Protein AF-A0A5C9CI98-F1 (afdb_monomer)

pLDDT: mean 86.07, std 14.69, range [34.34, 98.44]

Solvent-accessible surface area (backbone atoms only — not comparable to full-atom values): 12272 Å² total; per-residue (Å²): 134,94,69,55,81,60,42,58,55,76,85,78,44,43,16,61,49,63,93,57,35,59,89,88,50,91,40,83,50,66,74,38,56,48,32,47,58,28,35,19,23,13,22,23,39,72,41,36,76,42,40,38,95,93,55,60,46,73,47,11,95,41,74,57,48,32,83,90,39,68,26,33,17,62,43,31,46,69,53,93,79,56,78,80,69,26,69,48,35,44,82,52,21,33,29,32,31,28,26,33,43,39,30,44,35,33,33,73,82,35,72,41,92,67,24,92,39,62,78,57,20,20,28,48,35,16,25,68,88,45,88,16,32,38,28,45,44,41,44,11,17,80,76,24,82,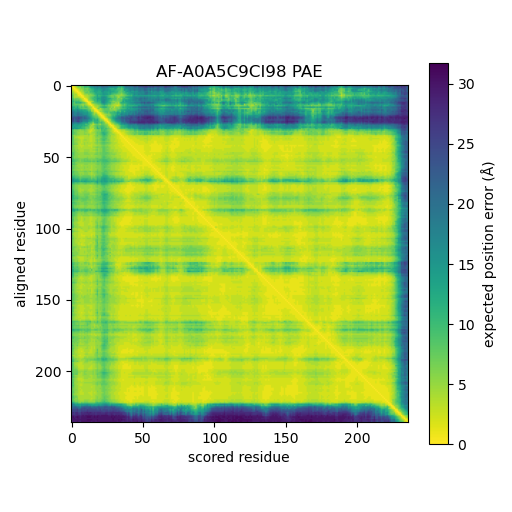36,78,34,30,96,38,47,93,48,20,22,43,50,16,21,29,36,49,70,44,39,92,60,66,46,49,101,68,27,35,66,84,74,38,26,65,42,25,35,30,27,54,13,38,56,52,85,69,27,28,52,32,32,27,59,70,71,52,74,44,75,44,50,30,83,49,56,41,48,61,57,35,50,30,25,19,20,61,38,53,79,73,58,81,77,71,75,86,74,87,128

Secondary structure (DSSP, 8-state):
----TTS--TTS-EE--GGG--TTS------EEB-SEEEEEEE-HHHHTT-BTTB-----S-S--BTTB--SSSS-TT----GGG-TT-TTTSEEEEEB-STTS-EETTEEPTTTTSTTTS--S--BTT-TT-SEEE--B-TTS-SSS-SSGGG-BSSSBSB---TT---BTTBBTTTTBTS--B--B-SSTTEEEEEETTS-EEEEETTS-HHHHHHHH-TTHHHHS--------

Mean predicted aligned error: 6.56 Å

Foldseek 3Di:
DDDDLWFDALPQDADFDQVQFDDLDDRPDRDFHFDQKAFQQAAAVVLQVQADPVQHFDWAPAPAAAPVGGTQFPDHPHDDDDQVLLLVHLVQAFTMFGQHHFQFKDFPLHGPVVSSDVLQWGWQAGGPPFAAPHAHAQAPAQRRAGRAYPHQQRGWAARMQFHTCNPWGQDPQGTDPPARSHTGTGRHISDPQFIWTAGSVGDIDGDGRNPRVSSVNCNGGSCNNVVDDPPDDDDD

Nearest PDB structures (foldseek):
  2d9v-assembly1_A  TM=3.407E-01  e=3.861E+00  Mus musculus

Structure (mmCIF, N/CA/C/O backbone):
data_AF-A0A5C9CI98-F1
#
_entry.id   AF-A0A5C9CI98-F1
#
loop_
_atom_site.group_PDB
_atom_site.id
_atom_site.type_symbol
_atom_site.label_atom_id
_atom_site.label_alt_id
_atom_site.label_comp_id
_atom_site.label_asym_id
_atom_site.label_entity_id
_atom_site.label_seq_id
_atom_site.pdbx_PDB_ins_code
_atom_site.Cartn_x
_atom_site.Cartn_y
_atom_site.Cartn_z
_atom_site.occupancy
_atom_site.B_iso_or_equiv
_atom_site.auth_seq_id
_atom_site.auth_comp_id
_atom_site.auth_asym_id
_atom_site.auth_atom_id
_atom_site.pdbx_PDB_model_num
ATOM 1 N N . THR A 1 1 ? 10.321 -21.766 -17.687 1.00 55.72 1 THR A N 1
ATOM 2 C CA . THR A 1 1 ? 10.218 -21.824 -16.216 1.00 55.72 1 THR A CA 1
ATOM 3 C C . THR A 1 1 ? 8.791 -21.512 -15.826 1.00 55.72 1 THR A C 1
ATOM 5 O O . THR A 1 1 ? 8.182 -20.706 -16.515 1.00 55.72 1 THR A O 1
ATOM 8 N N . TYR A 1 2 ? 8.222 -22.188 -14.826 1.00 52.78 2 TYR A N 1
ATOM 9 C CA . TYR A 1 2 ? 6.858 -21.911 -14.364 1.00 52.78 2 TYR A CA 1
ATOM 10 C C . TYR A 1 2 ? 6.924 -20.800 -13.313 1.00 52.78 2 TYR A C 1
ATOM 12 O O . TYR A 1 2 ? 7.411 -21.033 -12.208 1.00 52.78 2 TYR A O 1
ATOM 20 N N . GLU A 1 3 ? 6.513 -19.591 -13.681 1.00 62.62 3 GLU A N 1
ATOM 21 C CA . GLU A 1 3 ? 6.370 -18.474 -12.745 1.00 62.62 3 GLU A CA 1
ATOM 22 C C . GLU A 1 3 ? 4.917 -18.360 -12.300 1.00 62.62 3 GLU A C 1
ATOM 24 O O . GLU A 1 3 ? 3.998 -18.633 -13.074 1.00 62.62 3 GLU A O 1
ATOM 29 N N . CYS A 1 4 ? 4.706 -17.982 -11.039 1.00 60.34 4 CYS A N 1
ATOM 30 C CA . CYS A 1 4 ? 3.361 -17.806 -10.518 1.00 60.34 4 CYS A CA 1
ATOM 31 C C . CYS A 1 4 ? 2.691 -16.620 -11.232 1.00 60.34 4 CYS A C 1
ATOM 33 O O . CYS A 1 4 ? 3.193 -15.500 -11.120 1.00 60.34 4 CYS A O 1
ATOM 35 N N . PRO A 1 5 ? 1.541 -16.806 -11.908 1.00 65.69 5 PRO A N 1
ATOM 36 C CA . PRO A 1 5 ? 0.857 -15.709 -12.596 1.00 65.69 5 PRO A CA 1
ATOM 37 C C . PRO A 1 5 ? 0.413 -14.585 -11.652 1.00 65.69 5 PRO A C 1
ATOM 39 O O . PRO A 1 5 ? 0.177 -13.467 -12.097 1.00 65.69 5 PRO A O 1
ATOM 42 N N . SER A 1 6 ? 0.282 -14.883 -10.354 1.00 67.88 6 SER A N 1
ATOM 43 C CA . SER A 1 6 ? -0.135 -13.916 -9.337 1.00 67.88 6 SER A CA 1
ATOM 44 C C . SER A 1 6 ? 0.981 -12.972 -8.881 1.00 67.88 6 SER A C 1
ATOM 46 O O . SER A 1 6 ? 0.689 -12.023 -8.165 1.00 67.88 6 SER A O 1
ATOM 48 N N . ALA A 1 7 ? 2.235 -13.225 -9.267 1.00 70.88 7 ALA A N 1
ATOM 49 C CA . ALA A 1 7 ? 3.379 -12.358 -8.994 1.00 70.88 7 ALA A CA 1
ATOM 50 C C . ALA A 1 7 ? 4.490 -12.631 -10.028 1.00 70.88 7 ALA A C 1
ATOM 52 O O . ALA A 1 7 ? 5.443 -13.358 -9.728 1.00 70.88 7 ALA A O 1
ATOM 53 N N . PRO A 1 8 ? 4.364 -12.104 -11.264 1.00 75.62 8 PRO A N 1
ATOM 54 C CA . PRO A 1 8 ? 5.381 -12.255 -12.299 1.00 75.62 8 PRO A CA 1
ATOM 55 C C . PRO A 1 8 ? 6.743 -11.784 -11.783 1.00 75.62 8 PRO A C 1
ATOM 57 O O . PRO A 1 8 ? 6.876 -10.642 -11.320 1.00 75.62 8 PRO A O 1
ATOM 60 N N . LYS A 1 9 ? 7.756 -12.652 -11.860 1.00 72.25 9 LYS A N 1
ATOM 61 C CA . LYS A 1 9 ? 9.108 -12.360 -11.377 1.00 72.25 9 LYS A CA 1
ATOM 62 C C . LYS A 1 9 ? 10.004 -12.112 -12.576 1.00 72.25 9 LYS A C 1
ATOM 64 O O . LYS A 1 9 ? 10.685 -13.014 -13.044 1.00 72.25 9 LYS A O 1
ATOM 69 N N . HIS A 1 10 ? 10.033 -10.869 -13.055 1.00 69.44 10 HIS A N 1
ATOM 70 C CA . HIS A 1 10 ? 10.909 -10.491 -14.165 1.00 69.44 10 HIS A CA 1
ATOM 71 C C . HIS A 1 10 ? 12.368 -10.876 -13.853 1.00 69.44 10 HIS A C 1
ATOM 73 O O . HIS A 1 10 ? 13.001 -10.302 -12.964 1.00 69.44 10 HIS A O 1
ATOM 79 N N . ASN A 1 11 ? 12.878 -11.871 -14.589 1.00 67.50 11 ASN A N 1
ATOM 80 C CA . ASN A 1 11 ? 14.256 -12.368 -14.556 1.00 67.50 11 ASN A CA 1
ATOM 81 C C . ASN A 1 11 ? 14.753 -12.886 -13.187 1.00 67.50 11 ASN A C 1
ATOM 83 O O . ASN A 1 11 ? 15.855 -12.538 -12.772 1.00 67.50 11 ASN A O 1
ATOM 87 N N . TYR A 1 12 ? 13.986 -13.745 -12.497 1.00 65.19 12 TYR A N 1
ATOM 88 C CA . TYR A 1 12 ? 14.381 -14.333 -11.195 1.00 65.19 12 TYR A CA 1
ATOM 89 C C . TYR A 1 12 ? 14.719 -13.268 -10.138 1.00 65.19 12 TYR A C 1
ATOM 91 O O . TYR A 1 12 ? 15.773 -13.289 -9.502 1.00 65.19 12 TYR A O 1
ATOM 99 N N . THR A 1 13 ? 13.800 -12.315 -9.985 1.00 68.12 13 THR A N 1
ATOM 100 C CA . THR A 1 13 ? 14.021 -11.022 -9.337 1.00 68.12 13 THR A CA 1
ATOM 101 C C . THR A 1 13 ? 14.622 -11.112 -7.936 1.00 68.12 13 THR A C 1
ATOM 103 O O . THR A 1 13 ? 14.056 -11.711 -7.015 1.00 68.12 13 THR A O 1
ATOM 106 N N . GLN A 1 14 ? 15.731 -10.403 -7.773 1.00 68.75 14 GLN A N 1
ATOM 107 C CA . GLN A 1 14 ? 16.330 -10.048 -6.498 1.00 68.75 14 GLN A CA 1
ATOM 108 C C . GLN A 1 14 ? 16.172 -8.539 -6.286 1.00 68.75 14 GLN A C 1
ATOM 110 O O . GLN A 1 14 ? 16.228 -7.768 -7.242 1.00 68.75 14 GLN A O 1
ATOM 115 N N . ASP A 1 15 ? 15.959 -8.130 -5.041 1.00 72.94 15 ASP A N 1
ATOM 116 C CA . ASP A 1 15 ? 15.925 -6.722 -4.659 1.00 72.94 15 ASP A CA 1
ATOM 117 C C . ASP A 1 15 ? 17.351 -6.164 -4.517 1.00 72.94 15 ASP A C 1
ATOM 119 O O . ASP A 1 15 ? 18.322 -6.897 -4.280 1.00 72.94 15 ASP A O 1
ATOM 123 N N . HIS A 1 16 ? 17.458 -4.855 -4.686 1.00 71.56 16 HIS A N 1
ATOM 124 C CA . HIS A 1 16 ? 18.681 -4.088 -4.876 1.00 71.56 16 HIS A CA 1
ATOM 125 C C . HIS A 1 16 ? 19.220 -3.473 -3.580 1.00 71.56 16 HIS A C 1
ATOM 127 O O . HIS A 1 16 ? 18.547 -3.457 -2.551 1.00 71.56 16 HIS A O 1
ATOM 133 N N . ASN A 1 17 ? 20.456 -2.958 -3.631 1.00 68.69 17 ASN A N 1
ATOM 134 C CA . ASN A 1 17 ? 21.043 -2.084 -2.624 1.00 68.69 17 ASN A CA 1
ATOM 135 C C . ASN A 1 17 ? 20.860 -0.576 -2.938 1.00 68.69 17 ASN A C 1
ATOM 137 O O . ASN A 1 17 ? 21.777 0.018 -3.505 1.00 68.69 17 ASN A O 1
ATOM 141 N N . PRO A 1 18 ? 19.752 0.082 -2.542 1.00 62.31 18 PRO A N 1
ATOM 142 C CA . PRO A 1 18 ? 19.528 1.519 -2.746 1.00 62.31 18 PRO A CA 1
ATOM 143 C C . PRO A 1 18 ? 20.709 2.421 -2.348 1.00 62.31 18 PRO A C 1
ATOM 145 O O . PRO A 1 18 ? 20.981 3.387 -3.053 1.00 62.31 18 PRO A O 1
ATOM 148 N N . ASP A 1 19 ? 21.476 2.069 -1.310 1.00 57.03 19 ASP A N 1
ATOM 149 C CA . ASP A 1 19 ? 22.629 2.856 -0.839 1.00 57.03 19 ASP A CA 1
ATOM 150 C C . ASP A 1 19 ? 23.805 2.899 -1.842 1.00 57.03 19 ASP A C 1
ATOM 152 O O . ASP A 1 19 ? 24.684 3.754 -1.736 1.00 57.03 19 ASP A O 1
ATOM 156 N N . ALA A 1 20 ? 23.847 1.979 -2.814 1.00 56.31 20 ALA A N 1
ATOM 157 C CA . ALA A 1 20 ? 24.850 1.960 -3.881 1.00 56.31 20 ALA A CA 1
ATOM 158 C C . ALA A 1 20 ? 24.434 2.784 -5.116 1.00 56.31 20 ALA A C 1
ATOM 160 O O . ALA A 1 20 ? 25.236 2.947 -6.038 1.00 56.31 20 ALA A O 1
ATOM 161 N N . PHE A 1 21 ? 23.206 3.319 -5.151 1.00 61.22 21 PHE A N 1
ATOM 162 C CA . PHE A 1 21 ? 22.723 4.145 -6.254 1.00 61.22 21 PHE A CA 1
ATOM 163 C C . PHE A 1 21 ? 23.281 5.570 -6.153 1.00 61.22 21 PHE A C 1
ATOM 165 O O . PHE A 1 21 ? 22.667 6.462 -5.574 1.00 61.22 21 PHE A O 1
ATOM 172 N N . VAL A 1 22 ? 24.454 5.803 -6.749 1.00 55.41 22 VAL A N 1
ATOM 173 C CA . VAL A 1 22 ? 25.022 7.148 -6.920 1.00 55.41 22 VAL A CA 1
ATOM 174 C C . VAL A 1 22 ? 25.029 7.508 -8.407 1.00 55.41 22 VAL A C 1
ATOM 176 O O . VAL A 1 22 ? 25.793 6.950 -9.196 1.00 55.41 22 VAL A O 1
ATOM 179 N N . GLY A 1 23 ? 24.172 8.457 -8.793 1.00 52.38 23 GLY A N 1
ATOM 180 C CA . GLY A 1 23 ? 24.268 9.178 -10.069 1.00 52.38 23 GLY A CA 1
ATOM 181 C C . GLY A 1 23 ? 24.271 8.319 -11.340 1.00 52.38 23 GLY A C 1
ATOM 182 O O . GLY A 1 23 ? 25.113 8.533 -12.207 1.00 52.38 23 GLY A O 1
ATOM 183 N N . GLY A 1 24 ? 23.353 7.355 -11.472 1.00 50.94 24 GLY A N 1
ATOM 184 C CA . GLY A 1 24 ? 23.121 6.650 -12.744 1.00 50.94 24 GLY A CA 1
ATOM 185 C C . GLY A 1 24 ? 24.184 5.622 -13.152 1.00 50.94 24 GLY A C 1
ATOM 186 O O . GLY A 1 24 ? 24.100 5.066 -14.246 1.00 50.94 24 GLY A O 1
ATOM 187 N N . THR A 1 25 ? 25.162 5.319 -12.292 1.00 51.59 25 THR A N 1
ATOM 188 C CA . THR A 1 25 ? 26.015 4.135 -12.475 1.00 51.59 25 THR A CA 1
ATOM 189 C C . THR A 1 25 ? 25.276 2.902 -11.952 1.00 51.59 25 THR A C 1
ATOM 191 O O . THR A 1 25 ? 24.696 2.927 -10.870 1.00 51.59 25 THR A O 1
ATOM 194 N N . THR A 1 26 ? 25.183 1.851 -12.773 1.00 55.12 26 THR A N 1
ATOM 195 C CA . THR A 1 26 ? 24.275 0.712 -12.555 1.00 55.12 26 THR A CA 1
ATOM 196 C C . THR A 1 26 ? 24.567 -0.021 -11.250 1.00 55.12 26 THR A C 1
ATOM 198 O O . THR A 1 26 ? 25.496 -0.826 -11.180 1.00 55.12 26 THR A O 1
ATOM 201 N N . ALA A 1 27 ? 23.731 0.234 -10.245 1.00 56.00 27 ALA A N 1
ATOM 202 C CA . ALA A 1 27 ? 23.833 -0.357 -8.919 1.00 56.00 27 ALA A CA 1
ATOM 203 C C . ALA A 1 27 ? 22.960 -1.611 -8.732 1.00 56.00 27 ALA A C 1
ATOM 205 O O . ALA A 1 27 ? 23.155 -2.306 -7.743 1.00 56.00 27 ALA A O 1
ATOM 206 N N . TRP A 1 28 ? 22.070 -1.944 -9.686 1.00 62.16 28 TRP A N 1
ATOM 207 C CA . TRP A 1 28 ? 21.100 -3.057 -9.653 1.00 62.16 28 TRP A CA 1
ATOM 208 C C . TRP A 1 28 ? 21.736 -4.462 -9.677 1.00 62.16 28 TRP A C 1
ATOM 210 O O . TRP A 1 28 ? 21.466 -5.276 -10.558 1.00 62.16 28 TRP A O 1
ATOM 220 N N . THR A 1 29 ? 22.594 -4.764 -8.703 1.00 64.19 29 THR A N 1
ATOM 221 C CA . THR A 1 29 ? 23.002 -6.122 -8.358 1.00 64.19 29 THR A CA 1
ATOM 222 C C . THR A 1 29 ? 21.961 -6.707 -7.416 1.00 64.19 29 THR A C 1
ATOM 224 O O . THR A 1 29 ? 21.593 -6.113 -6.402 1.00 64.19 29 THR A O 1
ATOM 227 N N . GLY A 1 30 ? 21.439 -7.871 -7.785 1.00 68.94 30 GLY A N 1
ATOM 228 C CA . GLY A 1 30 ? 20.513 -8.603 -6.945 1.00 68.94 30 GLY A CA 1
ATOM 229 C C . GLY A 1 30 ? 21.210 -9.069 -5.673 1.00 68.94 30 GLY A C 1
ATOM 230 O O . GLY A 1 30 ? 22.165 -9.842 -5.739 1.00 68.94 30 GLY A O 1
ATOM 231 N N . ILE A 1 31 ? 20.759 -8.586 -4.515 1.00 70.06 31 ILE A N 1
ATOM 232 C CA . ILE A 1 31 ? 21.399 -8.914 -3.233 1.00 70.06 31 ILE A CA 1
ATOM 233 C C . ILE A 1 31 ? 20.516 -9.751 -2.314 1.00 70.06 31 ILE A C 1
ATOM 235 O O . ILE A 1 31 ? 21.041 -10.505 -1.498 1.00 70.06 31 ILE A O 1
ATOM 239 N N . VAL A 1 32 ? 19.189 -9.665 -2.443 1.00 76.56 32 VAL A N 1
ATOM 240 C CA . VAL A 1 32 ? 18.248 -10.449 -1.626 1.00 76.56 32 VAL A CA 1
ATOM 241 C C . VAL A 1 32 ? 17.048 -10.913 -2.443 1.00 76.56 32 VAL A C 1
ATOM 243 O O . VAL A 1 32 ? 16.686 -10.293 -3.436 1.00 76.56 32 VAL A O 1
ATOM 246 N N . ALA A 1 33 ? 16.404 -12.003 -2.027 1.00 80.12 33 ALA A N 1
ATOM 247 C CA . ALA A 1 33 ? 15.160 -12.451 -2.650 1.00 80.12 33 ALA A CA 1
ATOM 248 C C . ALA A 1 33 ? 14.033 -11.426 -2.443 1.00 80.12 33 ALA A C 1
ATOM 250 O O . ALA A 1 33 ? 13.962 -10.773 -1.400 1.00 80.12 33 ALA A O 1
ATOM 251 N N . THR A 1 34 ? 13.136 -11.325 -3.422 1.00 82.69 34 THR A N 1
ATOM 252 C CA . THR A 1 34 ? 11.931 -10.493 -3.340 1.00 82.69 34 THR A CA 1
ATOM 253 C C . THR A 1 34 ? 10.787 -11.201 -2.609 1.00 82.69 34 THR A C 1
ATOM 255 O O . THR A 1 34 ? 10.623 -12.420 -2.723 1.00 82.69 34 THR A O 1
ATOM 258 N N . GLY A 1 35 ? 9.991 -10.433 -1.864 1.00 85.31 35 GLY A N 1
ATOM 259 C CA . GLY A 1 35 ? 8.788 -10.866 -1.165 1.00 85.31 35 GLY A CA 1
ATOM 260 C C . GLY A 1 35 ? 7.535 -10.162 -1.689 1.00 85.31 35 GLY A C 1
ATOM 261 O O . GLY A 1 35 ? 7.500 -8.940 -1.830 1.00 85.31 35 GLY A O 1
ATOM 262 N N . ASP A 1 36 ? 6.479 -10.941 -1.903 1.00 88.56 36 ASP A N 1
ATOM 263 C CA . ASP A 1 36 ? 5.190 -10.460 -2.422 1.00 88.56 36 ASP A CA 1
ATOM 264 C C . ASP A 1 36 ? 4.199 -10.078 -1.309 1.00 88.56 36 ASP A C 1
ATOM 266 O O . ASP A 1 36 ? 3.042 -9.768 -1.573 1.00 88.56 36 ASP A O 1
ATOM 270 N N . TYR A 1 37 ? 4.648 -10.104 -0.052 1.00 92.31 37 TYR A N 1
ATOM 271 C CA . TYR A 1 37 ? 3.860 -9.752 1.126 1.00 92.31 37 TYR A CA 1
ATOM 272 C C . TYR A 1 37 ? 4.680 -8.883 2.070 1.00 92.31 37 TYR A C 1
ATOM 274 O O . TYR A 1 37 ? 5.892 -9.072 2.206 1.00 92.31 37 TYR A O 1
ATOM 282 N N . ALA A 1 38 ? 4.024 -7.932 2.726 1.00 93.31 38 ALA A N 1
ATOM 283 C CA . ALA A 1 38 ? 4.685 -6.979 3.602 1.00 93.31 38 ALA A CA 1
ATOM 284 C C . ALA A 1 38 ? 3.786 -6.461 4.724 1.00 93.31 38 ALA A C 1
ATOM 286 O O . ALA A 1 38 ? 2.564 -6.391 4.589 1.00 93.31 38 ALA A O 1
ATOM 287 N N . GLY A 1 39 ? 4.412 -6.094 5.842 1.00 94.12 39 GLY A N 1
ATOM 288 C CA . GLY A 1 39 ? 3.709 -5.583 7.013 1.00 94.12 39 GLY A CA 1
ATOM 289 C C . GLY A 1 39 ? 2.964 -4.279 6.729 1.00 94.12 39 GLY A C 1
ATOM 290 O O . GLY A 1 39 ? 3.451 -3.408 6.007 1.00 94.12 39 GLY A O 1
ATOM 291 N N . SER A 1 40 ? 1.777 -4.161 7.318 1.00 95.88 40 SER A N 1
ATOM 292 C CA . SER A 1 40 ? 0.956 -2.954 7.302 1.00 95.88 40 SER A CA 1
ATOM 293 C C . SER A 1 40 ? 1.546 -1.912 8.255 1.00 95.88 40 SER A C 1
ATOM 295 O O . SER A 1 40 ? 1.401 -2.021 9.477 1.00 95.88 40 SER A O 1
ATOM 297 N N . LEU A 1 41 ? 2.225 -0.908 7.693 1.00 95.19 41 LEU A N 1
ATOM 298 C CA . LEU A 1 41 ? 2.841 0.181 8.450 1.00 95.19 41 LEU A CA 1
ATOM 299 C C . LEU A 1 41 ? 1.779 1.148 8.986 1.00 95.19 41 LEU A C 1
ATOM 301 O O . LEU A 1 41 ? 1.904 1.653 10.100 1.00 95.19 41 LEU A O 1
ATOM 305 N N . GLY A 1 42 ? 0.712 1.380 8.224 1.00 96.06 42 GLY A N 1
ATOM 306 C CA . GLY A 1 42 ? -0.396 2.251 8.607 1.00 96.06 42 GLY A CA 1
ATOM 307 C C . GLY A 1 42 ? -0.986 2.993 7.422 1.00 96.06 42 GLY A C 1
ATOM 308 O O . GLY A 1 42 ? -0.744 2.640 6.268 1.00 96.06 42 GLY A O 1
ATOM 309 N N . VAL A 1 43 ? -1.757 4.032 7.717 1.00 97.81 43 VAL A N 1
ATOM 310 C CA . VAL A 1 43 ? -2.356 4.918 6.716 1.00 97.81 43 VAL A CA 1
ATOM 311 C C . VAL A 1 43 ? -1.491 6.166 6.553 1.00 97.81 43 VAL A C 1
ATOM 313 O O . VAL A 1 43 ? -1.116 6.801 7.541 1.00 97.81 43 VAL A O 1
ATOM 316 N N . SER A 1 44 ? -1.176 6.518 5.308 1.00 97.25 44 SER A N 1
ATOM 317 C CA . SER A 1 44 ? -0.328 7.654 4.952 1.00 97.25 44 SER A CA 1
ATOM 318 C C . SER A 1 44 ? -0.956 8.995 5.349 1.00 97.25 44 SER A C 1
ATOM 320 O O . SER A 1 44 ? -2.134 9.215 5.045 1.00 97.25 44 SER A O 1
ATOM 322 N N . PRO A 1 45 ? -0.181 9.946 5.911 1.00 96.88 45 PRO A N 1
ATOM 323 C CA . PRO A 1 45 ? -0.658 11.311 6.138 1.00 96.88 45 PRO A CA 1
ATOM 324 C C . PRO A 1 45 ? -1.184 11.985 4.862 1.00 96.88 45 PRO A C 1
ATOM 326 O O . PRO A 1 45 ? -2.127 12.771 4.922 1.00 96.88 45 PRO A O 1
ATOM 329 N N . ALA A 1 46 ? -0.617 11.651 3.694 1.00 96.25 46 ALA A N 1
ATOM 330 C CA . ALA A 1 46 ? -1.032 12.215 2.409 1.00 96.25 46 ALA A CA 1
ATOM 331 C C . ALA A 1 46 ? -2.482 11.851 2.055 1.00 96.25 46 ALA A C 1
ATOM 333 O O . ALA A 1 46 ? -3.199 12.666 1.478 1.00 96.25 46 ALA A O 1
ATOM 334 N N . LEU A 1 47 ? -2.943 10.660 2.448 1.00 96.38 47 LEU A N 1
ATOM 335 C CA . LEU A 1 47 ? -4.335 10.258 2.255 1.00 96.38 47 LEU A CA 1
ATOM 336 C C . LEU A 1 47 ? -5.284 11.051 3.173 1.00 96.38 47 LEU A C 1
ATOM 338 O O . LEU A 1 47 ? -6.422 11.329 2.802 1.00 96.38 47 LEU A O 1
ATOM 342 N N . GLY A 1 48 ? -4.797 11.490 4.336 1.00 94.81 48 GLY A N 1
ATOM 343 C CA . GLY A 1 48 ? -5.544 12.309 5.293 1.00 94.81 48 GLY A CA 1
ATOM 344 C C . GLY A 1 48 ? -5.846 13.713 4.773 1.00 94.81 48 GLY A C 1
ATOM 345 O O . GLY A 1 48 ? -6.879 14.277 5.120 1.00 94.81 48 GLY A O 1
ATOM 346 N N . VAL A 1 49 ? -5.019 14.242 3.864 1.00 95.62 49 VAL A N 1
ATOM 347 C CA . VAL A 1 49 ? -5.288 15.509 3.153 1.00 95.62 49 VAL A CA 1
ATOM 348 C C . VAL A 1 49 ? -6.560 15.416 2.300 1.00 95.62 49 VAL A C 1
ATOM 350 O O . VAL A 1 49 ? -7.219 16.423 2.058 1.00 95.62 49 VAL A O 1
ATOM 353 N N . LEU A 1 50 ? -6.934 14.204 1.875 1.00 96.62 50 LEU A N 1
ATOM 354 C CA . LEU A 1 50 ? -8.144 13.937 1.095 1.00 96.62 50 LEU A CA 1
ATOM 355 C C . LEU A 1 50 ? -9.362 13.605 1.976 1.00 96.62 50 LEU A C 1
ATOM 357 O O . LEU A 1 50 ? -10.449 13.376 1.447 1.00 96.62 50 LEU A O 1
ATOM 361 N N . SER A 1 51 ? -9.191 13.534 3.299 1.00 95.50 51 SER A N 1
ATOM 362 C CA . SER A 1 51 ? -10.257 13.239 4.261 1.00 95.50 51 SER A CA 1
ATOM 363 C C . SER A 1 51 ? -11.367 14.292 4.197 1.00 95.50 51 SER A C 1
ATOM 365 O O . SER A 1 51 ? -11.107 15.483 4.022 1.00 95.50 51 SER A O 1
ATOM 367 N N . THR A 1 52 ? -12.621 13.870 4.362 1.00 93.31 52 THR A N 1
ATOM 368 C CA . THR A 1 52 ? -13.776 14.781 4.398 1.00 93.31 52 THR A CA 1
ATOM 369 C C . THR A 1 52 ? -14.610 14.531 5.652 1.00 93.31 52 THR A C 1
ATOM 371 O O . THR A 1 52 ? -14.609 13.408 6.153 1.00 93.31 52 THR A O 1
ATOM 374 N N . PRO A 1 53 ? -15.389 15.510 6.149 1.00 91.94 53 PRO A N 1
ATOM 375 C CA . PRO A 1 53 ? -16.259 15.282 7.306 1.00 91.94 53 PRO A CA 1
ATOM 376 C C . PRO A 1 53 ? -17.272 14.142 7.113 1.00 91.94 53 PRO A C 1
ATOM 378 O O . PRO A 1 53 ? -17.628 13.472 8.074 1.00 91.94 53 PRO A O 1
ATOM 381 N N . ALA A 1 54 ? -17.728 13.913 5.876 1.00 91.06 54 ALA A N 1
ATOM 382 C CA . ALA A 1 54 ? -18.681 12.851 5.548 1.00 91.06 54 ALA A CA 1
ATOM 383 C C . ALA A 1 54 ? -18.027 11.467 5.373 1.00 91.06 54 ALA A C 1
ATOM 385 O O . ALA A 1 54 ? -18.721 10.455 5.383 1.00 91.06 54 ALA A O 1
ATOM 386 N N . SER A 1 55 ? -16.710 11.423 5.178 1.00 92.94 55 SER A N 1
ATOM 387 C CA . SER A 1 55 ? -15.931 10.204 4.957 1.00 92.94 55 SER A CA 1
ATOM 388 C C . SER A 1 55 ? -14.529 10.420 5.540 1.00 92.94 55 SER A C 1
ATOM 390 O O . SER A 1 55 ? -13.583 10.734 4.800 1.00 92.94 55 SER A O 1
ATOM 392 N N . PRO A 1 56 ? -14.412 10.388 6.881 1.00 93.94 56 PRO A N 1
ATOM 393 C CA . PRO A 1 56 ? -13.165 10.677 7.569 1.00 93.94 56 PRO A CA 1
ATOM 394 C C . PRO A 1 56 ? -12.157 9.542 7.377 1.00 93.94 56 PRO A C 1
ATOM 396 O O . PRO A 1 56 ? -12.518 8.369 7.307 1.00 93.94 56 PRO A O 1
ATOM 399 N N . ILE A 1 57 ? -10.877 9.900 7.319 1.00 95.38 57 ILE A N 1
ATOM 400 C CA . ILE A 1 57 ? -9.756 8.962 7.270 1.00 95.38 57 ILE A CA 1
ATOM 401 C C . ILE A 1 57 ? -8.852 9.222 8.472 1.00 95.38 57 ILE A C 1
ATOM 403 O O . ILE A 1 57 ? -8.306 10.317 8.613 1.00 95.38 57 ILE A O 1
ATOM 407 N N . ASP A 1 58 ? -8.682 8.202 9.308 1.00 94.44 58 ASP A N 1
ATOM 408 C CA . ASP A 1 58 ? -7.731 8.210 10.418 1.00 94.44 58 ASP A CA 1
ATOM 409 C C . ASP A 1 58 ? -6.333 7.818 9.919 1.00 94.44 58 ASP A C 1
ATOM 411 O O . ASP A 1 58 ? -6.100 6.701 9.444 1.00 94.44 58 ASP A O 1
ATOM 415 N N . VAL A 1 59 ? -5.400 8.765 9.993 1.00 95.69 59 VAL A N 1
ATOM 416 C CA . VAL A 1 59 ? -4.064 8.648 9.403 1.00 95.69 59 VAL A CA 1
ATOM 417 C C . VAL A 1 59 ? -2.958 8.632 10.441 1.00 95.69 59 VAL A C 1
ATOM 419 O O . VAL A 1 59 ? -3.093 9.147 11.549 1.00 95.69 59 VAL A O 1
ATOM 422 N N . SER A 1 60 ? -1.812 8.075 10.053 1.00 95.44 60 SER A N 1
ATOM 423 C CA . SER A 1 60 ? -0.583 8.256 10.816 1.00 95.44 60 SER A CA 1
ATOM 424 C C . SER A 1 60 ? -0.230 9.742 10.886 1.00 95.44 60 SER A C 1
ATOM 426 O O . SER A 1 60 ? -0.435 10.491 9.93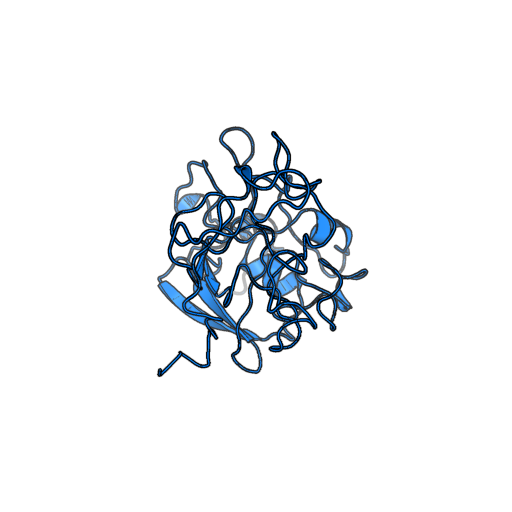4 1.00 95.44 60 SER A O 1
ATOM 428 N N . THR A 1 61 ? 0.372 10.167 11.993 1.00 92.69 61 THR A N 1
ATOM 429 C CA . THR A 1 61 ? 0.886 11.539 12.153 1.00 92.69 61 THR A CA 1
ATOM 430 C C . THR A 1 61 ? 2.180 11.787 11.371 1.00 92.69 61 THR A C 1
ATOM 432 O O . THR A 1 61 ? 2.625 12.924 11.247 1.00 92.69 61 THR A O 1
ATOM 435 N N . SER A 1 62 ? 2.790 10.723 10.845 1.00 91.62 62 SER A N 1
ATOM 436 C CA . SER A 1 62 ? 4.052 10.720 10.113 1.00 91.62 62 SER A CA 1
ATOM 437 C C . SER A 1 62 ? 4.022 9.657 9.019 1.00 91.62 62 SER A C 1
ATOM 439 O O . SER A 1 62 ? 3.330 8.649 9.154 1.00 91.62 62 SER A O 1
ATOM 441 N N . ALA A 1 63 ? 4.782 9.878 7.946 1.00 91.69 63 ALA A N 1
ATOM 442 C CA . ALA A 1 63 ? 4.992 8.885 6.893 1.00 91.69 63 ALA A CA 1
ATOM 443 C C . ALA A 1 63 ? 6.098 7.870 7.235 1.00 91.69 63 ALA A C 1
ATOM 445 O O . ALA A 1 63 ? 6.254 6.880 6.532 1.00 91.69 63 ALA A O 1
ATOM 446 N N . VAL A 1 64 ? 6.847 8.108 8.316 1.00 88.75 64 VAL A N 1
ATOM 447 C CA . VAL A 1 64 ? 7.938 7.243 8.780 1.00 88.75 64 VAL A CA 1
ATOM 448 C C . VAL A 1 64 ? 7.620 6.654 10.151 1.00 88.75 64 VAL A C 1
ATOM 450 O O . VAL A 1 64 ? 6.996 7.328 10.983 1.00 88.75 64 VAL A O 1
ATOM 453 N N . SER A 1 65 ? 8.091 5.429 10.403 1.00 87.00 65 SER A N 1
ATOM 454 C CA . SER A 1 65 ? 7.983 4.763 11.706 1.00 87.00 65 SER A CA 1
ATOM 455 C C . SER A 1 65 ? 9.358 4.431 12.281 1.00 87.00 65 SER A C 1
ATOM 457 O O . SER A 1 65 ? 10.227 3.863 11.616 1.00 87.00 65 SER A O 1
ATOM 459 N N . GLY A 1 66 ? 9.552 4.774 13.549 1.00 83.44 66 GLY A N 1
ATOM 460 C CA . GLY A 1 66 ? 10.794 4.599 14.286 1.00 83.44 66 GLY A CA 1
ATOM 461 C C . GLY A 1 66 ? 10.574 4.641 15.798 1.00 83.44 66 GLY A C 1
ATOM 462 O O . GLY A 1 66 ? 9.463 4.829 16.283 1.00 83.44 66 GLY A O 1
ATOM 463 N N . GLY A 1 67 ? 11.657 4.547 16.573 1.00 77.50 67 GLY A N 1
ATOM 464 C CA . GLY A 1 67 ? 11.561 4.504 18.040 1.00 77.50 67 GLY A CA 1
ATOM 465 C C . GLY A 1 67 ? 10.906 5.735 18.693 1.00 77.50 67 GLY A C 1
ATOM 466 O O . GLY A 1 67 ? 10.418 5.628 19.813 1.00 77.50 67 GLY A O 1
ATOM 467 N N . ALA A 1 68 ? 10.879 6.886 18.009 1.00 80.81 68 ALA A N 1
ATOM 468 C CA . ALA A 1 68 ? 10.266 8.126 18.500 1.00 80.81 68 ALA A CA 1
ATOM 469 C C . ALA A 1 68 ? 8.863 8.405 17.927 1.00 80.81 68 ALA A C 1
ATOM 471 O O . ALA A 1 68 ? 8.107 9.175 18.513 1.00 80.81 68 ALA A O 1
ATOM 472 N N . VAL A 1 69 ? 8.514 7.811 16.782 1.00 86.94 69 VAL A N 1
ATOM 473 C CA . VAL A 1 69 ? 7.261 8.078 16.063 1.00 86.94 69 VAL A CA 1
ATOM 474 C C . VAL A 1 69 ? 6.714 6.761 15.546 1.00 86.94 69 VAL A C 1
ATOM 476 O O . VAL A 1 69 ? 7.387 6.068 14.797 1.00 86.94 69 VAL A O 1
ATOM 479 N N . THR A 1 70 ? 5.494 6.416 15.942 1.00 91.38 70 THR A N 1
ATOM 480 C CA . THR A 1 70 ? 4.859 5.151 15.564 1.00 91.38 70 THR A CA 1
ATOM 481 C C . THR A 1 70 ? 3.676 5.443 14.650 1.00 91.38 70 THR A C 1
ATOM 483 O O . THR A 1 70 ? 2.732 6.118 15.060 1.00 91.38 70 THR A O 1
ATOM 486 N N . THR A 1 71 ? 3.714 4.928 13.422 1.00 94.31 71 THR A N 1
ATOM 487 C CA . THR A 1 71 ? 2.579 4.970 12.482 1.00 94.31 71 THR A CA 1
ATOM 488 C C . THR A 1 71 ? 1.389 4.187 13.032 1.00 94.31 71 THR A C 1
ATOM 490 O O . THR A 1 71 ? 1.542 3.421 13.981 1.00 94.31 71 THR A O 1
ATOM 493 N N . ASN A 1 72 ? 0.188 4.370 12.486 1.00 95.25 72 ASN A N 1
ATOM 494 C CA . ASN A 1 72 ? -1.054 3.820 13.043 1.00 95.25 72 ASN A CA 1
ATOM 495 C C . ASN A 1 72 ? -1.435 2.413 12.534 1.00 95.25 72 ASN A C 1
ATOM 497 O O . ASN A 1 72 ? -2.556 1.989 12.774 1.00 95.25 72 ASN A O 1
ATOM 501 N N . GLY A 1 73 ? -0.553 1.678 11.848 1.00 95.25 73 GLY A N 1
ATOM 502 C CA . GLY A 1 73 ? -0.847 0.325 11.347 1.00 95.25 73 GLY A CA 1
ATOM 503 C C . GLY A 1 73 ? -0.678 -0.793 12.375 1.00 95.25 73 GLY A C 1
ATOM 504 O O . GLY A 1 73 ? -0.366 -0.553 13.539 1.00 95.25 73 GLY A O 1
ATOM 505 N N . PHE A 1 74 ? -0.846 -2.039 11.940 1.00 95.62 74 PHE A N 1
ATOM 506 C CA . PHE A 1 74 ? -0.680 -3.216 12.802 1.00 95.62 74 PHE A CA 1
ATOM 507 C C . PHE A 1 74 ? 0.794 -3.529 13.103 1.00 95.62 74 PHE A C 1
ATOM 509 O O . PHE A 1 74 ? 1.131 -3.904 14.224 1.00 95.62 74 PHE A O 1
ATOM 516 N N . LEU A 1 75 ? 1.676 -3.379 12.106 1.00 93.56 75 LEU A N 1
ATOM 517 C CA . LEU A 1 75 ? 3.102 -3.721 12.183 1.00 93.56 75 LEU A CA 1
ATOM 518 C C . LEU A 1 75 ? 3.991 -2.490 11.913 1.00 93.56 75 LEU A C 1
ATOM 520 O O . LEU A 1 75 ? 4.760 -2.490 10.949 1.00 93.56 75 LEU A O 1
ATOM 524 N N . PRO A 1 76 ? 3.910 -1.422 12.731 1.00 91.69 76 PRO A N 1
ATOM 525 C CA . PRO A 1 76 ? 4.797 -0.276 12.594 1.00 91.69 76 PRO A CA 1
ATOM 526 C C . PRO A 1 76 ? 6.256 -0.657 12.867 1.00 91.69 76 PRO A C 1
ATOM 528 O O . PRO A 1 76 ? 6.579 -1.388 13.810 1.00 91.69 76 PRO A O 1
ATOM 531 N N . LYS A 1 77 ? 7.161 -0.122 12.049 1.00 87.75 77 LYS A N 1
ATOM 532 C CA . LYS A 1 77 ? 8.599 -0.372 12.151 1.00 87.75 77 LYS A CA 1
ATOM 533 C C . LYS A 1 77 ? 9.179 0.212 13.441 1.00 87.75 77 LYS A C 1
ATOM 535 O O . LYS A 1 77 ? 8.921 1.368 13.772 1.00 87.75 77 LYS A O 1
ATOM 540 N N . ASN A 1 78 ? 10.031 -0.569 14.112 1.00 87.94 78 ASN A N 1
ATOM 541 C CA . ASN A 1 78 ? 10.789 -0.180 15.312 1.00 87.94 78 ASN A CA 1
ATOM 542 C C . ASN A 1 78 ? 9.932 0.341 16.483 1.00 87.94 78 ASN A C 1
ATOM 544 O O . ASN A 1 78 ? 10.409 1.129 17.302 1.00 87.94 78 ASN A O 1
ATOM 548 N N . SER A 1 79 ? 8.699 -0.149 16.594 1.00 87.88 79 SER A N 1
ATOM 549 C CA . SER A 1 79 ? 7.761 0.207 17.658 1.00 87.88 79 SER A CA 1
ATOM 550 C C . SER A 1 79 ? 7.435 -0.999 18.534 1.00 87.88 79 SER A C 1
ATOM 552 O O . SER A 1 79 ? 7.502 -2.148 18.099 1.00 87.88 79 SER A O 1
ATOM 554 N N . LYS A 1 80 ? 7.081 -0.739 19.795 1.00 87.88 80 LYS A N 1
ATOM 555 C CA . LYS A 1 80 ? 6.656 -1.770 20.749 1.00 87.88 80 LYS A CA 1
ATOM 556 C C . LYS A 1 80 ? 5.146 -1.698 20.903 1.00 87.88 80 LYS A C 1
ATOM 558 O O . LYS A 1 80 ? 4.659 -0.806 21.587 1.00 87.88 80 LYS A O 1
ATOM 563 N N . LEU A 1 81 ? 4.443 -2.621 20.258 1.00 87.56 81 LEU A N 1
ATOM 564 C CA . LEU A 1 81 ? 3.000 -2.782 20.395 1.00 87.56 81 LEU A CA 1
ATOM 565 C C . LEU A 1 81 ? 2.659 -4.133 21.015 1.00 87.56 81 LEU A C 1
ATOM 567 O O . LEU A 1 81 ? 3.386 -5.117 20.873 1.00 87.56 81 LEU A O 1
ATOM 571 N N . THR A 1 82 ? 1.511 -4.163 21.665 1.00 91.19 82 THR A N 1
ATOM 572 C CA . THR A 1 82 ? 0.823 -5.342 22.173 1.00 91.19 82 THR A CA 1
ATOM 573 C C . THR A 1 82 ? -0.498 -5.514 21.430 1.00 91.19 82 THR A C 1
ATOM 575 O O . THR A 1 82 ? -1.000 -4.578 20.809 1.00 91.19 82 THR A O 1
ATOM 578 N N . LEU A 1 83 ? -1.115 -6.695 21.514 1.00 90.31 83 LEU A N 1
ATOM 579 C CA . LEU A 1 83 ? -2.434 -6.901 20.902 1.00 90.31 83 LEU A CA 1
ATOM 580 C C . LEU A 1 83 ? -3.516 -5.992 21.515 1.00 90.31 83 LEU A C 1
ATOM 582 O O . LEU A 1 83 ? -4.478 -5.656 20.833 1.00 90.31 83 LEU A O 1
ATOM 586 N N . SER A 1 84 ? -3.348 -5.553 22.769 1.00 90.69 84 SER A N 1
ATOM 587 C CA . SER A 1 84 ? -4.243 -4.579 23.411 1.00 90.69 84 SER A CA 1
ATOM 588 C C . SER A 1 84 ? -4.143 -3.167 22.833 1.00 90.69 84 SER A C 1
ATOM 590 O O . SER A 1 84 ? -5.068 -2.383 23.022 1.00 90.69 84 SER A O 1
ATOM 592 N N . ASP A 1 85 ? -3.075 -2.847 22.096 1.00 91.81 85 ASP A N 1
ATOM 593 C CA . ASP A 1 85 ? -2.927 -1.557 21.407 1.00 91.81 85 ASP A CA 1
ATOM 594 C C . ASP A 1 85 ? -3.714 -1.501 20.083 1.00 91.81 85 ASP A C 1
ATOM 596 O O . ASP A 1 85 ? -3.607 -0.527 19.338 1.00 91.81 85 ASP A O 1
ATOM 600 N N . ILE A 1 86 ? -4.506 -2.539 19.783 1.00 92.50 86 ILE A N 1
ATOM 601 C CA . ILE A 1 86 ? -5.393 -2.637 18.618 1.00 92.50 86 ILE A CA 1
ATOM 602 C C . ILE A 1 86 ? -6.845 -2.675 19.131 1.00 92.50 86 ILE A C 1
ATOM 604 O O . ILE A 1 86 ? -7.474 -3.737 19.147 1.00 92.50 86 ILE A O 1
ATOM 608 N N . PRO A 1 87 ? -7.385 -1.538 19.612 1.00 89.56 87 PRO A N 1
ATOM 609 C CA . PRO A 1 87 ? -8.718 -1.464 20.216 1.00 89.56 87 PRO A CA 1
ATOM 610 C C . PRO A 1 87 ? -9.859 -1.816 19.254 1.00 89.56 87 PRO A C 1
ATOM 612 O O . PRO A 1 87 ? -10.928 -2.200 19.714 1.00 89.56 87 PRO A O 1
ATOM 615 N N . ASP A 1 88 ? -9.631 -1.717 17.943 1.00 82.19 88 ASP A N 1
ATOM 616 C CA . ASP A 1 88 ? -10.574 -2.173 16.910 1.00 82.19 88 ASP A CA 1
ATOM 617 C C . ASP A 1 88 ? -10.661 -3.713 16.798 1.00 82.19 88 ASP A C 1
ATOM 619 O O . ASP A 1 88 ? -11.573 -4.282 16.199 1.00 82.19 88 ASP A O 1
ATOM 623 N N . GLY A 1 89 ? -9.706 -4.414 17.413 1.00 89.75 89 GLY A N 1
ATOM 624 C CA . GLY A 1 89 ? -9.580 -5.862 17.393 1.00 89.75 89 GLY A CA 1
ATOM 625 C C . GLY A 1 89 ? -8.675 -6.379 16.273 1.00 89.75 89 GLY A C 1
ATOM 626 O O . GLY A 1 89 ? -8.714 -5.953 15.120 1.00 89.75 89 GLY A O 1
ATOM 627 N N . VAL A 1 90 ? -7.887 -7.407 16.597 1.00 92.25 90 VAL A N 1
ATOM 628 C CA . VAL A 1 90 ? -7.005 -8.100 15.633 1.00 92.25 90 VAL A CA 1
ATOM 629 C C . VAL A 1 90 ? -7.780 -8.734 14.475 1.00 92.25 90 VAL A C 1
ATOM 631 O O . VAL A 1 90 ? -7.253 -8.926 13.384 1.00 92.25 90 VAL A O 1
ATOM 634 N N . SER A 1 91 ? -9.059 -9.010 14.718 1.00 93.50 91 SER A N 1
ATOM 635 C CA . SER A 1 91 ? -10.042 -9.458 13.747 1.00 93.50 91 SER A CA 1
ATOM 636 C C . SER A 1 91 ? -10.692 -8.310 12.977 1.00 93.50 91 SER A C 1
ATOM 638 O O . SER A 1 91 ? -11.733 -8.540 12.391 1.00 93.50 91 SER A O 1
ATOM 640 N N . ASN A 1 92 ? -10.171 -7.094 12.937 1.00 92.25 92 ASN A N 1
ATOM 641 C CA . ASN A 1 92 ? -10.677 -6.033 12.049 1.00 92.25 92 ASN A CA 1
ATOM 642 C C . ASN A 1 92 ? -9.537 -5.275 11.368 1.00 92.25 92 ASN A C 1
ATOM 644 O O . ASN A 1 92 ? -9.714 -4.769 10.264 1.00 92.25 92 ASN A O 1
ATOM 648 N N . THR A 1 93 ? -8.335 -5.338 11.939 1.00 96.00 93 THR A N 1
ATOM 649 C CA . THR A 1 93 ? -7.156 -4.661 11.404 1.00 96.00 93 THR A CA 1
ATOM 650 C C . THR A 1 93 ? -6.291 -5.563 10.511 1.00 96.00 93 THR A C 1
ATOM 652 O O . THR A 1 93 ? -5.949 -6.698 10.863 1.00 96.00 93 THR A O 1
ATOM 655 N N . VAL A 1 94 ? -5.893 -5.040 9.350 1.00 97.75 94 VAL A N 1
ATOM 656 C CA . VAL A 1 94 ? -4.971 -5.673 8.400 1.00 97.75 94 VAL A CA 1
ATOM 657 C C . VAL A 1 94 ? -3.548 -5.655 8.951 1.00 97.75 94 VAL A C 1
ATOM 659 O O . VAL A 1 94 ? -2.979 -4.596 9.216 1.00 97.75 94 VAL A O 1
ATOM 662 N N . ALA A 1 95 ? -2.954 -6.842 9.060 1.00 96.88 95 ALA A N 1
ATOM 663 C CA . ALA A 1 95 ? -1.589 -7.053 9.519 1.00 96.88 95 ALA A CA 1
ATOM 664 C C . ALA A 1 95 ? -0.573 -7.072 8.372 1.00 96.88 95 ALA A C 1
ATOM 666 O O . ALA A 1 95 ? 0.483 -6.447 8.473 1.00 96.88 95 ALA A O 1
ATOM 667 N N . VAL A 1 96 ? -0.887 -7.767 7.276 1.00 97.00 96 VAL A N 1
ATOM 668 C CA . VAL A 1 96 ? 0.017 -7.942 6.129 1.00 97.00 96 VAL A CA 1
ATOM 669 C C . VAL A 1 96 ? -0.753 -7.728 4.832 1.00 97.00 96 VAL A C 1
ATOM 671 O O . VAL A 1 96 ? -1.851 -8.257 4.650 1.00 97.00 96 VAL A O 1
ATOM 674 N N . TRP A 1 97 ? -0.144 -6.974 3.925 1.00 97.12 97 TRP A N 1
ATOM 675 C CA . TRP A 1 97 ? -0.626 -6.735 2.573 1.00 97.12 97 TRP A CA 1
ATOM 676 C C . TRP A 1 97 ? 0.094 -7.629 1.575 1.00 97.12 97 TRP A C 1
ATOM 678 O O . TRP A 1 97 ? 1.313 -7.783 1.652 1.00 97.12 97 TRP A O 1
ATOM 688 N N . GLU A 1 98 ? -0.644 -8.162 0.604 1.00 95.94 98 GLU A N 1
ATOM 689 C CA . GLU A 1 98 ? -0.052 -8.572 -0.667 1.00 95.94 98 GLU A CA 1
ATOM 690 C C . GLU A 1 98 ? 0.431 -7.321 -1.425 1.00 95.94 98 GLU A C 1
ATOM 692 O O . GLU A 1 98 ? -0.265 -6.305 -1.504 1.00 95.94 98 GLU A O 1
ATOM 697 N N . SER A 1 99 ? 1.653 -7.377 -1.945 1.00 93.50 99 SER A N 1
ATOM 698 C CA . SER A 1 99 ? 2.293 -6.330 -2.739 1.00 93.50 99 SER A CA 1
ATOM 699 C C . SER A 1 99 ? 3.311 -6.982 -3.678 1.00 93.50 99 SER A C 1
ATOM 701 O O . SER A 1 99 ? 4.490 -7.159 -3.351 1.00 93.50 99 SER A O 1
ATOM 703 N N . GLY A 1 100 ? 2.805 -7.429 -4.827 1.00 90.56 100 GLY A N 1
ATOM 704 C CA . GLY A 1 100 ? 3.552 -8.252 -5.776 1.00 90.56 100 GLY A CA 1
ATOM 705 C C . GLY A 1 100 ? 4.538 -7.493 -6.673 1.00 90.56 100 GLY A C 1
ATOM 706 O O . GLY A 1 100 ? 4.376 -6.304 -6.970 1.00 90.56 100 GLY A O 1
ATOM 707 N N . SER A 1 101 ? 5.539 -8.235 -7.157 1.00 88.38 101 SER A N 1
ATOM 708 C CA . SER A 1 101 ? 6.456 -7.857 -8.253 1.00 88.38 101 SER A CA 1
ATOM 709 C C . SER A 1 101 ? 7.334 -6.620 -8.030 1.00 88.38 101 SER A C 1
ATOM 711 O O . SER A 1 101 ? 7.893 -6.072 -8.978 1.00 88.38 101 SER A O 1
ATOM 713 N N . ARG A 1 102 ? 7.516 -6.206 -6.778 1.00 89.69 102 ARG A N 1
ATOM 714 C CA . ARG A 1 102 ? 8.498 -5.184 -6.386 1.00 89.69 102 ARG A CA 1
ATOM 715 C C . ARG A 1 102 ? 9.932 -5.712 -6.587 1.00 89.69 102 ARG A C 1
ATOM 717 O O . ARG A 1 102 ? 10.144 -6.910 -6.380 1.00 89.69 102 ARG A O 1
ATOM 724 N N . PRO A 1 103 ? 10.919 -4.879 -6.973 1.00 88.06 103 PRO A N 1
ATOM 725 C CA . PRO A 1 103 ? 10.874 -3.413 -7.063 1.00 88.06 103 PRO A CA 1
ATOM 726 C C . PRO A 1 103 ? 10.396 -2.852 -8.414 1.00 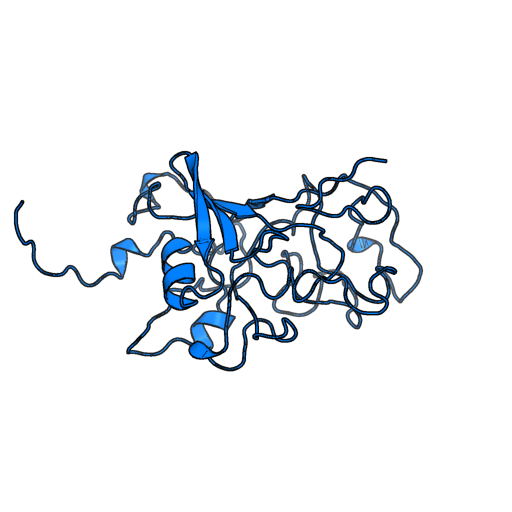88.06 103 PRO A C 1
ATOM 728 O O . PRO A 1 103 ? 10.401 -1.639 -8.604 1.00 88.06 103 PRO A O 1
ATOM 731 N N . PHE A 1 104 ? 10.007 -3.694 -9.373 1.00 90.06 104 PHE A N 1
ATOM 732 C CA . PHE A 1 104 ? 9.482 -3.214 -10.652 1.00 90.06 104 PHE A CA 1
ATOM 733 C C . PHE A 1 104 ? 8.162 -2.472 -10.460 1.00 90.06 104 PHE A C 1
ATOM 735 O O . PHE A 1 104 ? 7.388 -2.806 -9.566 1.00 90.06 104 PHE A O 1
ATOM 742 N N . VAL A 1 105 ? 7.867 -1.511 -11.333 1.00 93.50 105 VAL A N 1
ATOM 743 C CA . VAL A 1 105 ? 6.629 -0.727 -11.253 1.00 93.50 105 VAL A CA 1
ATOM 744 C C . VAL A 1 105 ? 5.577 -1.315 -12.187 1.00 93.50 105 VAL A C 1
ATOM 746 O O . VAL A 1 105 ? 5.786 -1.431 -13.397 1.00 93.50 105 VAL A O 1
ATOM 749 N N . TYR A 1 106 ? 4.414 -1.644 -11.634 1.00 95.19 106 TYR A N 1
ATOM 750 C CA . TYR A 1 106 ? 3.263 -2.126 -12.391 1.00 95.19 106 TYR A CA 1
ATOM 751 C C . TYR A 1 106 ? 2.071 -1.210 -12.201 1.00 95.19 106 TYR A C 1
ATOM 753 O O . TYR A 1 106 ? 1.759 -0.812 -11.083 1.00 95.19 106 TYR A O 1
ATOM 761 N N . ARG A 1 107 ? 1.339 -0.957 -13.287 1.00 96.12 107 ARG A N 1
ATOM 762 C CA . ARG A 1 107 ? 0.071 -0.221 -13.285 1.00 96.12 107 ARG A CA 1
ATOM 763 C C . ARG A 1 107 ? -0.982 -1.033 -14.022 1.00 96.12 107 ARG A C 1
ATOM 765 O O . ARG A 1 107 ? -0.727 -1.544 -15.109 1.00 96.12 107 ARG A O 1
ATOM 772 N N . GLY A 1 108 ? -2.152 -1.217 -13.415 1.00 93.69 108 GLY A N 1
ATOM 773 C CA . GLY A 1 108 ? -3.24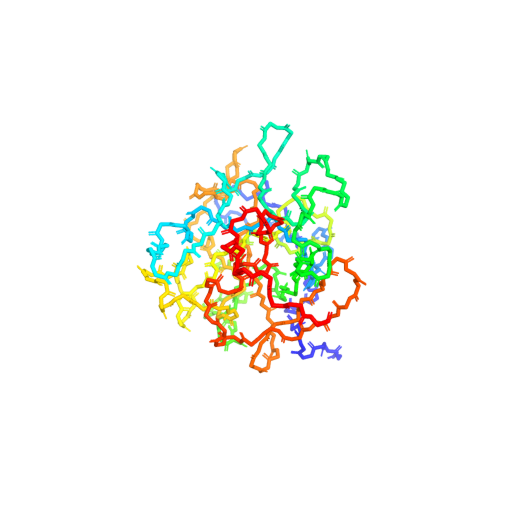4 -1.987 -14.025 1.00 93.69 108 GLY A CA 1
ATOM 774 C C . GLY A 1 108 ? -2.832 -3.396 -14.482 1.00 93.69 108 GLY A C 1
ATOM 775 O O . GLY A 1 108 ? -3.233 -3.833 -15.556 1.00 93.69 108 GLY A O 1
ATOM 776 N N . ARG A 1 109 ? -2.018 -4.095 -13.680 1.00 93.00 109 ARG A N 1
ATOM 777 C CA . ARG A 1 109 ? -1.465 -5.446 -13.925 1.00 93.00 109 ARG A CA 1
ATOM 778 C C . ARG A 1 109 ? -0.494 -5.552 -15.099 1.00 93.00 109 ARG A C 1
ATOM 780 O O . ARG A 1 109 ? -0.144 -6.655 -15.503 1.00 93.00 109 ARG A O 1
ATOM 787 N N . SER A 1 110 ? -0.036 -4.420 -15.623 1.00 93.00 110 SER A N 1
ATOM 788 C CA . SER A 1 110 ? 0.955 -4.354 -16.693 1.00 93.00 110 SER A CA 1
ATOM 789 C C . SER A 1 110 ? 2.214 -3.660 -16.195 1.00 93.00 110 SER A C 1
ATOM 791 O O . SER A 1 110 ? 2.134 -2.678 -15.453 1.00 93.00 110 SER A O 1
ATOM 793 N N . LEU A 1 111 ? 3.374 -4.174 -16.599 1.00 93.62 111 LEU A N 1
ATOM 794 C CA . LEU A 1 111 ? 4.643 -3.496 -16.362 1.00 93.62 111 LEU A CA 1
ATOM 795 C C . LEU A 1 111 ? 4.601 -2.132 -17.058 1.00 93.62 111 LEU A C 1
ATOM 797 O O . LEU A 1 111 ? 4.119 -2.030 -18.191 1.00 93.62 111 LEU A O 1
ATOM 801 N N . VAL A 1 112 ? 5.075 -1.081 -16.391 1.00 94.94 112 VAL A N 1
ATOM 802 C CA . VAL A 1 112 ? 5.181 0.233 -17.037 1.00 94.94 112 VAL A CA 1
ATOM 803 C C . VAL A 1 112 ? 6.144 0.162 -18.227 1.00 94.94 112 VAL A C 1
ATOM 805 O O . VAL A 1 112 ? 7.097 -0.615 -18.228 1.00 94.94 112 VAL A O 1
ATOM 808 N N . SER A 1 113 ? 5.888 0.954 -19.270 1.00 94.19 113 SER A N 1
ATOM 809 C CA . SER A 1 113 ? 6.727 0.963 -20.475 1.00 94.19 113 SER A CA 1
ATOM 810 C C . SER A 1 113 ? 8.181 1.288 -20.130 1.00 94.19 113 SER A C 1
ATOM 812 O O . SER A 1 113 ? 8.435 2.317 -19.521 1.00 94.19 113 SER A O 1
ATOM 814 N N . GLY A 1 114 ? 9.126 0.442 -20.550 1.00 90.06 114 GLY A N 1
ATOM 815 C CA . GLY A 1 114 ? 10.549 0.582 -20.208 1.00 90.06 114 GLY A CA 1
ATOM 816 C C . GLY A 1 114 ? 10.898 0.168 -18.775 1.00 90.06 114 GLY A C 1
ATOM 817 O O . GLY A 1 114 ? 12.038 0.357 -18.349 1.00 90.06 114 GLY A O 1
ATOM 818 N N . GLY A 1 115 ? 9.928 -0.372 -18.028 1.00 87.62 115 GLY A N 1
ATOM 819 C CA . GLY A 1 115 ? 10.085 -0.853 -16.659 1.00 87.62 115 GLY A CA 1
ATOM 820 C C . GLY A 1 115 ? 10.770 -2.209 -16.553 1.00 87.62 115 GLY A C 1
ATOM 821 O O . GLY A 1 115 ? 10.982 -2.682 -15.452 1.00 87.62 115 GLY A O 1
ATOM 822 N N . ASP A 1 116 ? 11.158 -2.835 -17.661 1.00 86.00 116 ASP A N 1
ATOM 823 C CA . ASP A 1 116 ? 12.055 -3.995 -17.682 1.00 86.00 116 ASP A CA 1
ATOM 824 C C . ASP A 1 116 ? 13.491 -3.626 -17.263 1.00 86.00 116 ASP A C 1
ATOM 826 O O . ASP A 1 116 ? 14.298 -4.500 -16.940 1.00 86.00 116 ASP A O 1
ATOM 830 N N . ASN A 1 117 ? 13.788 -2.325 -17.195 1.00 84.56 117 ASN A N 1
ATOM 831 C CA . ASN A 1 117 ? 15.015 -1.762 -16.657 1.00 84.56 117 ASN A CA 1
ATOM 832 C C . ASN A 1 117 ? 14.728 -0.945 -15.386 1.00 84.56 117 ASN A C 1
ATOM 834 O O . ASN A 1 117 ? 14.120 0.123 -15.443 1.00 84.56 117 ASN A O 1
ATOM 838 N N . LEU A 1 118 ? 15.238 -1.411 -14.245 1.00 82.25 118 LEU A N 1
ATOM 839 C CA . LEU A 1 118 ? 15.041 -0.762 -12.942 1.00 82.25 118 LEU A CA 1
ATOM 840 C C . LEU A 1 118 ? 15.684 0.632 -12.838 1.00 82.25 118 LEU A C 1
ATOM 842 O O . LEU A 1 118 ? 15.266 1.444 -12.018 1.00 82.25 118 LEU A O 1
ATOM 846 N N . THR A 1 119 ? 16.649 0.965 -13.702 1.00 80.25 119 THR A N 1
ATOM 847 C CA . THR A 1 119 ? 17.155 2.343 -13.817 1.00 80.25 119 THR A CA 1
ATOM 848 C C . THR A 1 119 ? 16.079 3.301 -14.326 1.00 80.25 119 THR A C 1
ATOM 850 O O . THR A 1 119 ? 16.104 4.471 -13.965 1.00 80.25 119 THR A O 1
ATOM 853 N N . ASN A 1 120 ? 15.136 2.820 -15.140 1.00 85.31 120 ASN A N 1
ATOM 854 C CA . ASN A 1 120 ? 14.067 3.648 -15.688 1.00 85.31 120 ASN A CA 1
ATOM 855 C C . ASN A 1 120 ? 12.871 3.742 -14.748 1.00 85.31 120 ASN A C 1
ATOM 857 O O . ASN A 1 120 ? 12.260 4.797 -14.694 1.00 85.31 120 ASN A O 1
ATOM 861 N N . HIS A 1 121 ? 12.518 2.653 -14.057 1.00 89.62 121 HIS A N 1
ATOM 862 C CA . HIS A 1 121 ? 11.346 2.602 -13.183 1.00 89.62 121 HIS A CA 1
ATOM 863 C C . HIS A 1 121 ? 11.575 1.664 -12.005 1.00 89.62 121 HIS A C 1
ATOM 865 O O . HIS A 1 121 ? 11.899 0.492 -12.207 1.00 89.62 121 HIS A O 1
ATOM 871 N N . HIS A 1 122 ? 11.360 2.149 -10.784 1.00 89.75 122 HIS A N 1
ATOM 872 C CA . HIS A 1 122 ? 11.509 1.325 -9.585 1.00 89.75 122 HIS A CA 1
ATOM 873 C C . HIS A 1 122 ? 10.767 1.892 -8.373 1.00 89.75 122 HIS A C 1
ATOM 875 O O . HIS A 1 122 ? 10.671 3.102 -8.184 1.00 89.75 122 HIS A O 1
ATOM 881 N N . THR A 1 123 ? 10.295 0.999 -7.508 1.00 91.06 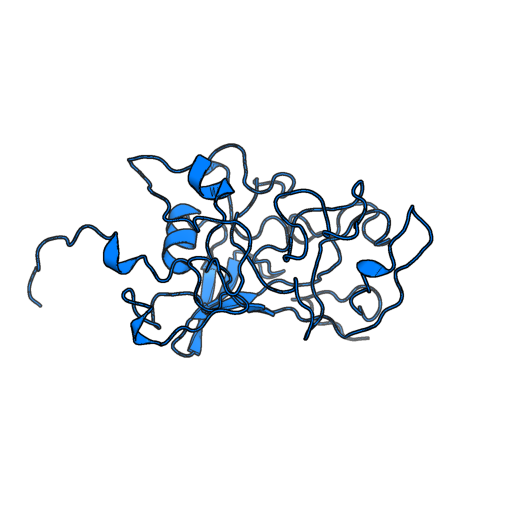123 THR A N 1
ATOM 882 C CA . THR A 1 123 ? 9.854 1.324 -6.147 1.00 91.06 123 THR A CA 1
ATOM 883 C C . THR A 1 123 ? 11.005 1.134 -5.161 1.00 91.06 123 THR A C 1
ATOM 885 O O . THR A 1 123 ? 11.884 0.302 -5.386 1.00 91.06 123 THR A O 1
ATOM 888 N N . ASN A 1 124 ? 10.963 1.817 -4.019 1.00 89.31 124 ASN A N 1
ATOM 889 C CA . ASN A 1 124 ? 11.805 1.474 -2.883 1.00 89.31 124 ASN A CA 1
ATOM 890 C C . ASN A 1 124 ? 11.168 0.309 -2.114 1.00 89.31 124 ASN A C 1
ATOM 892 O O . ASN A 1 124 ? 10.042 0.441 -1.622 1.00 89.31 124 ASN A O 1
ATOM 896 N N . GLY A 1 125 ? 11.886 -0.811 -2.023 1.00 87.31 125 GLY A N 1
ATOM 897 C CA . GLY A 1 125 ? 11.466 -2.007 -1.296 1.00 87.31 125 GLY A CA 1
ATOM 898 C C . GLY A 1 125 ? 11.249 -3.232 -2.180 1.00 87.31 125 GLY A C 1
ATOM 899 O O . GLY A 1 125 ? 11.467 -3.217 -3.387 1.00 87.31 125 GLY A O 1
ATOM 900 N N . GLY A 1 126 ? 10.781 -4.312 -1.556 1.00 84.50 126 GLY A N 1
ATOM 901 C CA . GLY A 1 126 ? 10.502 -5.581 -2.227 1.00 84.50 126 GLY A CA 1
ATOM 902 C C . GLY A 1 126 ? 11.380 -6.725 -1.739 1.00 84.50 126 GLY A C 1
ATOM 903 O O . GLY A 1 126 ? 10.981 -7.872 -1.878 1.00 84.50 126 GLY A O 1
ATOM 904 N N . GLY A 1 127 ? 12.523 -6.463 -1.103 1.00 86.19 127 GLY A N 1
ATOM 905 C CA . GLY A 1 127 ? 13.370 -7.489 -0.495 1.00 86.19 127 GLY A CA 1
ATOM 906 C C . GLY A 1 127 ? 12.742 -8.141 0.742 1.00 86.19 127 GLY A C 1
ATOM 907 O O . GLY A 1 127 ? 12.205 -7.460 1.614 1.00 86.19 127 GLY A O 1
ATOM 908 N N . TRP A 1 128 ? 12.854 -9.464 0.873 1.00 79.19 128 TRP A N 1
ATOM 909 C CA . TRP A 1 128 ? 12.190 -10.256 1.924 1.00 79.19 128 TRP A CA 1
ATOM 910 C C . TRP A 1 128 ? 12.648 -9.930 3.363 1.00 79.19 128 TRP A C 1
ATOM 912 O O . TRP A 1 128 ? 11.952 -10.248 4.321 1.00 79.19 128 TRP A O 1
ATOM 922 N N . VAL A 1 129 ? 13.785 -9.249 3.533 1.00 77.50 129 VAL A N 1
ATOM 923 C CA . VAL A 1 129 ? 14.340 -8.850 4.843 1.00 77.50 129 VAL A CA 1
ATOM 924 C C . VAL A 1 129 ? 14.931 -7.433 4.824 1.00 77.50 129 VAL A C 1
ATOM 926 O O . VAL A 1 129 ? 15.904 -7.149 5.522 1.00 77.50 129 VAL A O 1
ATOM 929 N N . ARG A 1 130 ? 14.381 -6.536 3.993 1.00 80.62 130 ARG A N 1
ATOM 930 C CA . ARG A 1 130 ? 14.874 -5.155 3.869 1.00 80.62 130 ARG A CA 1
ATOM 931 C C . ARG A 1 130 ? 14.082 -4.162 4.733 1.00 80.62 130 ARG A C 1
ATOM 933 O O . ARG A 1 130 ? 12.850 -4.219 4.733 1.00 80.62 130 ARG A O 1
ATOM 940 N N . PRO A 1 131 ? 14.751 -3.197 5.400 1.00 72.69 131 PRO A N 1
ATOM 941 C CA . PRO A 1 131 ? 14.082 -1.955 5.776 1.00 72.69 131 PRO A CA 1
ATOM 942 C C . PRO A 1 131 ? 13.629 -1.263 4.478 1.00 72.69 131 PRO A C 1
ATOM 944 O O . PRO A 1 131 ? 14.434 -1.192 3.551 1.00 72.69 131 PRO A O 1
ATOM 947 N N . ALA A 1 132 ? 12.367 -0.817 4.413 1.00 85.88 132 ALA A N 1
ATOM 948 C CA . ALA A 1 132 ? 11.637 -0.321 3.231 1.00 85.88 132 ALA A CA 1
ATOM 949 C C . ALA A 1 132 ? 10.727 -1.325 2.499 1.00 85.88 132 ALA A C 1
ATOM 951 O O . ALA A 1 132 ? 10.131 -0.980 1.485 1.00 85.88 132 ALA A O 1
ATOM 952 N N . SER A 1 133 ? 10.578 -2.565 2.967 1.00 89.06 133 SER A N 1
ATOM 953 C CA . SER A 1 133 ? 9.603 -3.481 2.348 1.00 89.06 133 SER A CA 1
ATOM 954 C C . SER A 1 133 ? 8.181 -3.325 2.878 1.00 89.06 133 SER A C 1
ATOM 956 O O . SER A 1 133 ? 7.263 -3.890 2.290 1.00 89.06 133 SER A O 1
ATOM 958 N N . ASP A 1 134 ? 7.993 -2.591 3.966 1.00 90.94 134 ASP A N 1
ATOM 959 C CA . ASP A 1 134 ? 6.719 -2.295 4.612 1.00 90.94 134 ASP A CA 1
ATOM 960 C C . ASP A 1 134 ? 5.797 -1.396 3.768 1.00 90.94 134 ASP A C 1
ATOM 962 O O . ASP A 1 134 ? 6.236 -0.705 2.848 1.00 90.94 134 ASP A O 1
ATOM 966 N N . ILE A 1 135 ? 4.490 -1.454 4.048 1.00 95.31 135 ILE A N 1
ATOM 967 C CA . ILE A 1 135 ? 3.454 -0.784 3.251 1.00 95.31 135 ILE A CA 1
ATOM 968 C C . ILE A 1 135 ? 2.743 0.279 4.080 1.00 95.31 135 ILE A C 1
ATOM 970 O O . ILE A 1 135 ? 1.991 -0.040 5.004 1.00 95.31 135 ILE A O 1
ATOM 974 N N . LEU A 1 136 ? 2.914 1.539 3.687 1.00 96.56 136 LEU A N 1
ATOM 975 C CA . LEU A 1 136 ? 2.100 2.655 4.154 1.00 96.56 136 LEU A CA 1
ATOM 976 C C . LEU A 1 136 ? 0.984 2.923 3.135 1.00 96.56 136 LEU A C 1
ATOM 978 O O . LEU A 1 136 ? 1.241 3.383 2.021 1.00 96.56 136 LEU A O 1
ATOM 982 N N . LEU A 1 137 ? -0.266 2.631 3.500 1.00 97.94 137 LEU A N 1
ATOM 983 C CA . LEU A 1 137 ? -1.412 2.761 2.603 1.00 97.94 137 LEU A CA 1
ATOM 984 C C . LEU A 1 137 ? -1.639 4.228 2.220 1.00 97.94 137 LEU A C 1
ATOM 986 O O . LEU A 1 137 ? -1.971 5.057 3.065 1.00 97.94 137 LEU A O 1
ATOM 990 N N . ALA A 1 138 ? -1.557 4.517 0.928 1.00 97.62 138 ALA A N 1
ATOM 991 C CA . ALA A 1 138 ? -2.005 5.769 0.330 1.00 97.62 138 ALA A CA 1
ATOM 992 C C . ALA A 1 138 ? -3.072 5.532 -0.753 1.00 97.62 138 ALA A C 1
ATOM 994 O O . ALA A 1 138 ? -3.916 6.395 -0.977 1.00 97.62 138 ALA A O 1
ATOM 995 N N . GLY A 1 139 ? -3.068 4.358 -1.394 1.00 97.38 139 GLY A N 1
ATOM 996 C CA . GLY A 1 139 ? -3.841 4.119 -2.611 1.00 97.38 139 GLY A CA 1
ATOM 997 C C . GLY A 1 139 ? -3.289 4.933 -3.782 1.00 97.38 139 GLY A C 1
ATOM 998 O O . GLY A 1 139 ? -2.229 5.551 -3.690 1.00 97.38 139 GLY A O 1
ATOM 999 N N . SER A 1 140 ? -3.997 4.939 -4.905 1.00 98.38 140 SER A N 1
ATOM 1000 C CA . SER A 1 140 ? -3.551 5.671 -6.091 1.00 98.38 140 SER A CA 1
ATOM 1001 C C . SER A 1 140 ? -4.696 6.108 -6.993 1.00 98.38 140 SER A C 1
ATOM 1003 O O . SER A 1 140 ? -5.811 5.598 -6.889 1.00 98.38 140 SER A O 1
ATOM 1005 N N . SER A 1 141 ? -4.417 7.001 -7.938 1.00 98.38 141 SER A N 1
ATOM 1006 C CA . SER A 1 141 ? -5.335 7.302 -9.039 1.00 98.38 141 SER A CA 1
ATOM 1007 C C . SER A 1 141 ? -5.703 6.048 -9.837 1.00 98.38 141 SER A C 1
ATOM 1009 O O . SER A 1 141 ? -5.014 5.026 -9.791 1.00 98.38 141 SER A O 1
ATOM 1011 N N . LYS A 1 142 ? -6.810 6.118 -10.585 1.00 96.81 142 LYS A N 1
ATOM 1012 C CA . LYS A 1 142 ? -7.340 4.995 -11.382 1.00 96.81 142 LYS A CA 1
ATOM 1013 C C . LYS A 1 142 ? -6.319 4.397 -12.360 1.00 96.81 142 LYS A C 1
ATOM 1015 O O . LYS A 1 142 ? -6.331 3.194 -12.595 1.00 96.81 142 LYS A O 1
ATOM 1020 N N . ASP A 1 143 ? -5.460 5.233 -12.926 1.00 97.12 143 ASP A N 1
ATOM 1021 C CA . ASP A 1 143 ? -4.369 4.858 -13.832 1.00 97.12 143 ASP A CA 1
ATOM 1022 C C . ASP A 1 143 ? -3.073 4.455 -13.099 1.00 97.12 143 ASP A C 1
ATOM 1024 O O . ASP A 1 143 ? -2.120 4.015 -13.737 1.00 97.12 143 ASP A O 1
ATOM 1028 N N . GLY A 1 144 ? -3.025 4.587 -11.769 1.00 97.00 144 GLY A N 1
ATOM 1029 C CA . GLY A 1 144 ? -1.875 4.229 -10.941 1.00 97.00 144 GLY A CA 1
ATOM 1030 C C . GLY A 1 144 ? -0.688 5.192 -11.045 1.00 97.00 144 GLY A C 1
ATOM 1031 O O . GLY A 1 144 ? 0.428 4.805 -10.702 1.00 97.00 144 GLY A O 1
ATOM 1032 N N . THR A 1 145 ? -0.886 6.412 -11.557 1.00 96.38 145 THR A N 1
ATOM 1033 C CA . THR A 1 145 ? 0.199 7.390 -11.763 1.00 96.38 145 THR A CA 1
ATOM 1034 C C . THR A 1 145 ? 0.404 8.340 -10.584 1.00 96.38 145 THR A C 1
ATOM 1036 O O . THR A 1 145 ? 1.522 8.803 -10.376 1.00 96.38 145 THR A O 1
ATOM 1039 N N . LEU A 1 146 ? -0.638 8.602 -9.789 1.00 96.94 146 LEU A N 1
ATOM 1040 C CA . LEU A 1 146 ? -0.593 9.467 -8.608 1.00 96.94 146 LEU A CA 1
ATOM 1041 C C . LEU A 1 146 ? -0.833 8.651 -7.338 1.00 96.94 146 LEU A C 1
ATOM 1043 O O . LEU A 1 146 ? -1.767 7.850 -7.296 1.00 96.94 146 LEU A O 1
ATOM 1047 N N . ILE A 1 147 ? -0.024 8.876 -6.301 1.00 96.88 147 ILE A N 1
ATOM 1048 C CA . ILE A 1 147 ? -0.140 8.236 -4.983 1.00 96.88 147 ILE A CA 1
ATOM 1049 C C . ILE A 1 147 ? -0.112 9.318 -3.886 1.00 96.88 147 ILE A C 1
ATOM 1051 O O . ILE A 1 147 ? 0.938 9.932 -3.687 1.00 96.88 147 ILE A O 1
ATOM 1055 N N . PRO A 1 148 ? -1.217 9.545 -3.147 1.00 97.38 148 PRO A N 1
ATOM 1056 C CA . PRO A 1 148 ? -2.590 9.165 -3.499 1.00 97.38 148 PRO A CA 1
ATOM 1057 C C . PRO A 1 148 ? -3.084 9.935 -4.744 1.00 97.38 148 PRO A C 1
ATOM 1059 O O . PRO A 1 148 ? -2.348 10.717 -5.347 1.00 97.38 148 PRO A O 1
ATOM 1062 N N . ALA A 1 149 ? -4.345 9.738 -5.144 1.00 97.44 149 ALA A N 1
ATOM 1063 C CA . ALA A 1 149 ? -4.957 10.581 -6.173 1.00 97.44 149 ALA A CA 1
ATOM 1064 C C . ALA A 1 149 ? -5.235 12.006 -5.653 1.00 97.44 149 ALA A C 1
ATOM 1066 O O . ALA A 1 149 ? -5.009 12.328 -4.492 1.00 97.44 149 ALA A O 1
ATOM 1067 N N . THR A 1 150 ? -5.787 12.876 -6.500 1.00 96.94 150 THR A N 1
ATOM 1068 C CA . THR A 1 150 ? -6.103 14.269 -6.123 1.00 96.94 150 THR A CA 1
A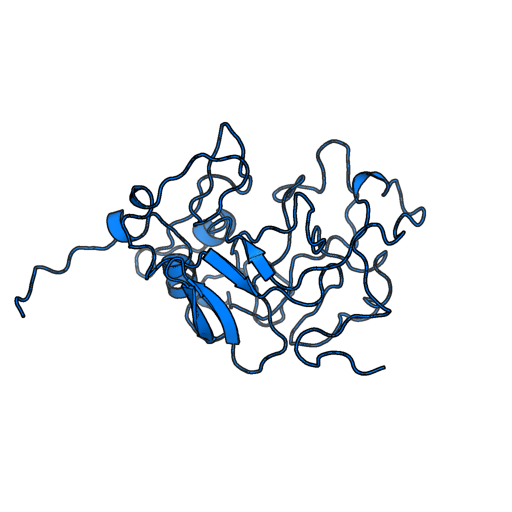TOM 1069 C C . THR A 1 150 ? -7.359 14.421 -5.264 1.00 96.94 150 THR A C 1
ATOM 1071 O O . THR A 1 150 ? -7.573 15.475 -4.672 1.00 96.94 150 THR A O 1
ATOM 1074 N N . THR A 1 151 ? -8.213 13.397 -5.200 1.00 97.44 151 THR A N 1
ATOM 1075 C CA . THR A 1 151 ? -9.427 13.381 -4.371 1.00 97.44 151 THR A CA 1
ATOM 1076 C C . THR A 1 151 ? -9.630 11.999 -3.761 1.00 97.44 151 THR A C 1
ATOM 1078 O O . THR A 1 151 ? -9.157 10.997 -4.307 1.00 97.44 151 THR A O 1
ATOM 1081 N N . GLN A 1 152 ? -10.374 11.923 -2.654 1.00 97.12 152 GLN A N 1
ATOM 1082 C CA . GLN A 1 152 ? -10.678 10.644 -2.005 1.00 97.12 152 GLN A CA 1
ATOM 1083 C C . GLN A 1 152 ? -11.430 9.692 -2.945 1.00 97.12 152 GLN A C 1
ATOM 1085 O O . GLN A 1 152 ? -11.054 8.532 -3.066 1.00 97.12 152 GLN A O 1
ATOM 1090 N N . ALA A 1 153 ? -12.442 10.188 -3.664 1.00 96.56 153 ALA A N 1
ATOM 1091 C CA . ALA A 1 153 ? -13.245 9.384 -4.590 1.00 96.56 153 ALA A CA 1
ATOM 1092 C C . ALA A 1 153 ? -12.466 8.907 -5.831 1.00 96.56 153 ALA A C 1
ATOM 1094 O O . ALA A 1 153 ? -12.874 7.951 -6.484 1.00 96.56 153 ALA A O 1
ATOM 1095 N N . ALA A 1 154 ? -11.356 9.571 -6.166 1.00 97.50 154 ALA A N 1
ATOM 1096 C CA . ALA A 1 154 ? -10.469 9.169 -7.254 1.00 97.50 154 ALA A CA 1
ATOM 1097 C C . ALA A 1 154 ? -9.288 8.304 -6.784 1.00 97.50 154 ALA A C 1
ATOM 1099 O O . ALA A 1 154 ? -8.450 7.944 -7.612 1.00 97.50 154 ALA A O 1
ATOM 1100 N N . THR A 1 155 ? -9.198 8.002 -5.486 1.00 98.44 155 THR A N 1
ATOM 1101 C CA . THR A 1 155 ? -8.157 7.148 -4.913 1.00 98.44 155 THR A CA 1
ATOM 1102 C C . THR A 1 155 ? -8.685 5.726 -4.764 1.00 98.44 155 THR A C 1
ATOM 1104 O O . THR A 1 155 ? -9.727 5.496 -4.156 1.00 98.44 155 THR A O 1
ATOM 1107 N N . PHE A 1 156 ? -7.942 4.768 -5.302 1.00 98.12 156 PHE A N 1
ATOM 1108 C CA . PHE A 1 156 ? -8.307 3.361 -5.379 1.00 98.12 156 PHE A CA 1
ATOM 1109 C C . PHE A 1 156 ? -7.204 2.478 -4.802 1.00 98.12 156 PHE A C 1
ATOM 1111 O O . PHE A 1 156 ? -6.024 2.841 -4.799 1.00 98.12 156 PHE A O 1
ATOM 1118 N N . LEU A 1 157 ? -7.595 1.285 -4.367 1.00 97.75 157 LEU A N 1
ATOM 1119 C CA . LEU A 1 157 ? -6.675 0.191 -4.080 1.00 97.75 157 LEU A CA 1
ATOM 112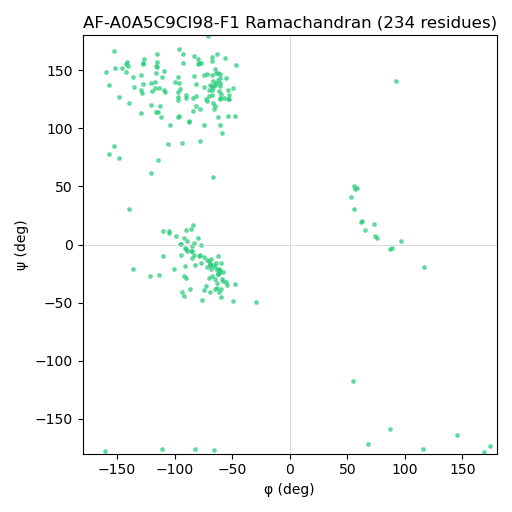0 C C . LEU A 1 157 ? -6.225 -0.464 -5.400 1.00 97.75 157 LEU A C 1
ATOM 1122 O O . LEU A 1 157 ? -6.940 -0.409 -6.401 1.00 97.75 157 LEU A O 1
ATOM 1126 N N . ASN A 1 158 ? -5.064 -1.123 -5.402 1.00 97.12 158 ASN A N 1
ATOM 1127 C CA . ASN A 1 158 ? -4.656 -2.060 -6.457 1.00 97.12 158 ASN A CA 1
ATOM 1128 C C . ASN A 1 158 ? -4.475 -1.499 -7.886 1.00 97.12 158 ASN A C 1
ATOM 1130 O O . ASN A 1 158 ? -4.525 -2.258 -8.856 1.00 97.12 158 ASN A O 1
ATOM 1134 N N . ARG A 1 159 ? -4.283 -0.186 -8.078 1.00 97.31 159 ARG A N 1
ATOM 1135 C CA . ARG A 1 159 ? -4.016 0.357 -9.432 1.00 97.31 159 ARG A CA 1
ATOM 1136 C C . ARG A 1 159 ? -2.532 0.405 -9.769 1.00 97.31 159 ARG A C 1
ATOM 1138 O O . ARG A 1 159 ? -2.192 0.249 -10.938 1.00 97.31 159 ARG A O 1
ATOM 1145 N N . THR A 1 160 ? -1.668 0.555 -8.769 1.00 97.50 160 THR A N 1
ATOM 1146 C CA . THR A 1 160 ? -0.206 0.469 -8.889 1.00 97.50 160 THR A CA 1
ATOM 1147 C C . THR A 1 160 ? 0.389 -0.251 -7.685 1.00 97.50 160 THR A C 1
ATOM 1149 O O . THR A 1 160 ? -0.201 -0.224 -6.604 1.00 97.50 160 THR A O 1
ATOM 1152 N N . ASN A 1 161 ? 1.549 -0.881 -7.860 1.00 95.56 161 ASN A N 1
ATOM 1153 C CA . ASN A 1 161 ? 2.277 -1.525 -6.767 1.00 95.56 161 ASN A CA 1
ATOM 1154 C C . ASN A 1 161 ? 3.186 -0.584 -5.974 1.00 95.56 161 ASN A C 1
ATOM 1156 O O . ASN A 1 161 ? 3.712 -0.986 -4.938 1.00 95.56 161 ASN A O 1
ATOM 1160 N N . GLY A 1 162 ? 3.334 0.669 -6.400 1.00 95.56 162 GLY A N 1
ATOM 1161 C CA . GLY A 1 162 ? 4.072 1.671 -5.645 1.00 95.56 162 GLY A CA 1
ATOM 1162 C C . GLY A 1 162 ? 4.356 2.945 -6.421 1.00 95.56 162 GLY A C 1
ATOM 1163 O O . GLY A 1 162 ? 3.929 3.115 -7.568 1.00 95.56 162 GLY A O 1
ATOM 1164 N N . TYR A 1 163 ? 5.057 3.849 -5.744 1.00 95.62 163 TYR A N 1
ATOM 1165 C CA . TYR A 1 163 ? 5.570 5.091 -6.296 1.00 95.62 163 TYR A CA 1
ATOM 1166 C C . TYR A 1 163 ? 6.868 4.839 -7.055 1.00 95.62 163 TYR A C 1
ATOM 1168 O O . TYR A 1 163 ? 7.726 4.069 -6.626 1.00 95.62 163 TYR A O 1
ATOM 1176 N N . ASP A 1 164 ? 6.978 5.500 -8.198 1.00 94.50 164 ASP A N 1
ATOM 1177 C CA . ASP A 1 164 ? 8.046 5.299 -9.160 1.00 94.50 164 ASP A CA 1
ATOM 1178 C C . ASP A 1 164 ? 9.152 6.343 -8.972 1.00 94.50 164 ASP A C 1
ATOM 1180 O O . ASP A 1 164 ? 8.971 7.519 -9.287 1.00 94.50 164 ASP A O 1
ATOM 1184 N N . HIS A 1 165 ? 10.305 5.899 -8.478 1.00 91.69 165 HIS A N 1
ATOM 1185 C CA . HIS A 1 165 ? 11.483 6.726 -8.214 1.00 91.69 165 HIS A CA 1
ATOM 1186 C C . HIS A 1 165 ? 12.387 6.921 -9.439 1.00 91.69 165 HIS A C 1
ATOM 1188 O O . HIS A 1 165 ? 13.505 7.402 -9.290 1.00 91.69 165 HIS A O 1
ATOM 1194 N N . ALA A 1 166 ? 11.918 6.586 -10.648 1.00 85.94 166 ALA A N 1
ATOM 1195 C CA . ALA A 1 166 ? 12.606 6.749 -11.935 1.00 85.94 166 ALA A CA 1
ATOM 1196 C C . ALA A 1 166 ? 13.601 7.924 -12.026 1.00 85.94 166 ALA A C 1
ATOM 1198 O O . ALA A 1 166 ? 14.739 7.767 -12.459 1.00 85.94 166 ALA A O 1
ATOM 1199 N N . ASN A 1 167 ? 13.155 9.116 -11.619 1.00 84.81 167 ASN A N 1
ATOM 1200 C CA . ASN A 1 167 ? 13.895 10.372 -11.772 1.00 84.81 167 ASN A CA 1
ATOM 1201 C C . ASN A 1 167 ? 14.507 10.879 -10.457 1.00 84.81 167 ASN A C 1
ATOM 1203 O O . ASN A 1 167 ? 14.928 12.033 -10.371 1.00 84.81 167 ASN A O 1
ATOM 1207 N N . GLU A 1 168 ? 14.520 10.049 -9.418 1.00 87.31 168 GLU A N 1
ATOM 1208 C CA . GLU A 1 168 ? 14.974 10.404 -8.082 1.00 87.31 168 GLU A CA 1
ATOM 1209 C C . GLU A 1 168 ? 16.297 9.712 -7.756 1.00 87.31 168 GLU A C 1
ATOM 1211 O O . GLU A 1 168 ? 16.614 8.624 -8.229 1.00 87.31 168 GLU A O 1
ATOM 1216 N N . THR A 1 169 ? 17.113 10.375 -6.941 1.00 82.81 169 THR A N 1
ATOM 1217 C CA . THR A 1 169 ? 18.382 9.822 -6.465 1.00 82.81 169 THR A CA 1
ATOM 1218 C C . THR A 1 169 ? 18.255 9.475 -4.994 1.00 82.81 169 THR A C 1
ATOM 1220 O O . THR A 1 169 ? 17.822 10.306 -4.193 1.00 82.81 169 THR A O 1
ATOM 1223 N N . TYR A 1 170 ? 18.666 8.262 -4.637 1.00 83.38 170 TYR A N 1
ATOM 1224 C CA . TYR A 1 170 ? 18.793 7.859 -3.246 1.00 83.38 170 TYR A CA 1
ATOM 1225 C C . TYR A 1 170 ? 20.016 8.546 -2.619 1.00 83.38 170 TYR A C 1
ATOM 1227 O O . TYR A 1 170 ? 21.126 8.481 -3.146 1.00 83.38 170 TYR A O 1
ATOM 1235 N N . SER A 1 171 ? 19.811 9.248 -1.508 1.00 84.25 171 SER A N 1
ATOM 1236 C CA . SER A 1 171 ? 20.850 10.013 -0.807 1.00 84.25 171 SER A CA 1
ATOM 1237 C C . SER A 1 171 ? 21.205 9.383 0.544 1.00 84.25 171 SER A C 1
ATOM 1239 O O . SER A 1 171 ? 20.643 8.363 0.933 1.00 84.25 171 SER A O 1
ATOM 124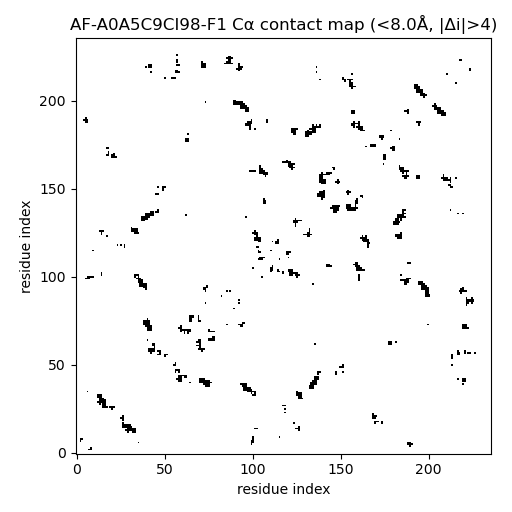1 N N . GLY A 1 172 ? 22.084 10.023 1.323 1.00 81.19 172 GLY A N 1
ATOM 1242 C CA . GLY A 1 172 ? 22.389 9.581 2.692 1.00 81.19 172 GLY A CA 1
ATOM 1243 C C . GLY A 1 172 ? 21.181 9.562 3.644 1.00 81.19 172 GLY A C 1
ATOM 1244 O O . GLY A 1 172 ? 21.250 8.932 4.695 1.00 81.19 172 GLY A O 1
ATOM 1245 N N . THR A 1 173 ? 20.074 10.222 3.285 1.00 83.69 173 THR A N 1
ATOM 1246 C CA . THR A 1 173 ? 18.797 10.182 4.021 1.00 83.69 173 THR A CA 1
ATOM 1247 C C . THR A 1 173 ? 17.699 9.417 3.273 1.00 83.69 173 THR A C 1
ATOM 1249 O O . THR A 1 173 ? 16.532 9.492 3.650 1.00 83.69 173 THR A O 1
ATOM 1252 N N . GLY A 1 174 ? 18.064 8.689 2.216 1.00 85.81 174 GLY A N 1
ATOM 1253 C CA . GLY A 1 174 ? 17.158 7.959 1.339 1.00 85.81 174 GLY A CA 1
ATOM 1254 C C . GLY A 1 174 ? 16.599 8.784 0.181 1.00 85.81 174 GLY A C 1
ATOM 1255 O O . GLY A 1 174 ? 17.209 9.780 -0.229 1.00 85.81 174 GLY A O 1
ATOM 1256 N N . PHE A 1 175 ? 15.469 8.341 -0.374 1.00 89.06 175 PHE A N 1
ATOM 1257 C CA . PHE A 1 175 ? 14.738 9.054 -1.424 1.00 89.06 175 PHE A CA 1
ATOM 1258 C C . PHE A 1 175 ? 14.130 10.367 -0.900 1.00 89.06 175 PHE A C 1
ATOM 1260 O O . PHE A 1 175 ? 13.981 10.542 0.314 1.00 89.06 175 PHE A O 1
ATOM 1267 N N . PRO A 1 176 ? 13.763 11.307 -1.788 1.00 90.25 176 PRO A N 1
ATOM 1268 C CA . PRO A 1 176 ? 13.002 12.493 -1.418 1.00 90.25 176 PRO A CA 1
ATOM 1269 C C . PRO A 1 176 ? 11.789 12.200 -0.522 1.00 90.25 176 PRO A C 1
ATOM 1271 O O . PRO A 1 176 ? 11.212 11.107 -0.517 1.00 90.25 176 PRO A O 1
ATOM 1274 N N . ALA A 1 177 ? 11.395 13.211 0.254 1.00 89.50 177 ALA A N 1
ATOM 1275 C CA . ALA A 1 177 ? 10.199 13.134 1.082 1.00 89.50 177 ALA A CA 1
ATOM 1276 C C . ALA A 1 177 ? 8.964 12.771 0.225 1.00 89.50 177 ALA A C 1
ATOM 1278 O O . ALA A 1 177 ? 8.845 13.254 -0.901 1.00 89.50 177 ALA A O 1
ATOM 1279 N N . PRO A 1 178 ? 8.023 11.969 0.753 1.00 89.75 178 PRO A N 1
ATOM 1280 C CA . PRO A 1 178 ? 7.934 11.535 2.149 1.00 89.75 178 PRO A CA 1
ATOM 1281 C C . PRO A 1 178 ? 8.682 10.232 2.470 1.00 89.75 178 PRO A C 1
ATOM 1283 O O . PRO A 1 178 ? 8.695 9.837 3.631 1.00 89.75 178 PRO A O 1
ATOM 1286 N N . TYR A 1 179 ? 9.267 9.561 1.475 1.00 89.69 179 TYR A N 1
ATOM 1287 C CA . TYR A 1 179 ? 9.713 8.175 1.623 1.00 89.69 179 TYR A CA 1
ATOM 1288 C C . TYR A 1 179 ? 11.005 8.051 2.424 1.00 89.69 179 TYR A C 1
ATOM 1290 O O . TYR A 1 179 ? 11.062 7.246 3.345 1.00 89.69 179 TYR A O 1
ATOM 1298 N N . GLY A 1 180 ? 12.042 8.844 2.134 1.00 88.88 180 GLY A N 1
ATOM 1299 C CA . GLY A 1 180 ? 13.324 8.680 2.824 1.00 88.88 180 GLY A CA 1
ATOM 1300 C C . GLY A 1 180 ? 13.830 7.241 2.690 1.00 88.88 180 GLY A C 1
ATOM 1301 O O . GLY A 1 180 ? 14.070 6.758 1.583 1.00 88.88 180 GLY A O 1
ATOM 1302 N N . THR A 1 181 ? 13.961 6.545 3.820 1.00 86.25 181 THR A N 1
ATOM 1303 C CA . THR A 1 181 ? 14.355 5.127 3.888 1.00 86.25 181 THR A CA 1
ATOM 1304 C C . THR A 1 181 ? 13.170 4.164 4.048 1.00 86.25 181 THR A C 1
ATOM 1306 O O . THR A 1 181 ? 13.375 2.975 4.282 1.00 86.25 181 THR A O 1
ATOM 1309 N N . GLU A 1 182 ? 11.934 4.657 3.959 1.00 89.06 182 GLU A N 1
ATOM 1310 C CA . GLU A 1 182 ? 10.701 3.867 4.007 1.00 89.06 182 GLU A CA 1
ATOM 1311 C C . GLU A 1 182 ? 10.349 3.260 2.650 1.00 89.06 182 GLU A C 1
ATOM 1313 O O . GLU A 1 182 ? 10.813 3.704 1.594 1.00 89.06 182 GLU A O 1
ATOM 1318 N N . GLY A 1 183 ? 9.479 2.253 2.685 1.00 91.19 183 GLY A N 1
ATOM 1319 C CA . GLY A 1 183 ? 8.928 1.650 1.483 1.00 91.19 183 GLY A CA 1
ATOM 1320 C C . GLY A 1 183 ? 8.033 2.613 0.724 1.00 91.19 183 GLY A C 1
ATOM 1321 O O . GLY A 1 183 ? 7.237 3.345 1.311 1.00 91.19 183 GLY A O 1
ATOM 1322 N N . SER A 1 184 ? 8.130 2.583 -0.602 1.00 94.06 184 SER A N 1
ATOM 1323 C CA . SER A 1 184 ? 7.267 3.381 -1.482 1.00 94.06 184 SER A CA 1
ATOM 1324 C C . SER A 1 184 ? 6.179 2.555 -2.168 1.00 94.06 184 SER A C 1
ATOM 1326 O O . SER A 1 184 ? 5.464 3.012 -3.060 1.00 94.06 184 SER A O 1
ATOM 1328 N N . SER A 1 185 ? 6.044 1.311 -1.726 1.00 94.94 185 SER A N 1
ATOM 1329 C CA . SER A 1 185 ? 5.122 0.327 -2.269 1.00 94.94 185 SER A CA 1
ATOM 1330 C C . SER A 1 185 ? 3.691 0.515 -1.763 1.00 94.94 185 SER A C 1
ATOM 1332 O O . SER A 1 185 ? 3.452 1.124 -0.723 1.00 94.94 185 SER A O 1
ATOM 1334 N N . GLN A 1 186 ? 2.730 -0.042 -2.494 1.00 97.19 186 GLN A N 1
ATOM 1335 C CA . GLN A 1 186 ? 1.302 -0.049 -2.174 1.00 97.19 186 GLN A CA 1
ATOM 1336 C C . GLN A 1 186 ? 0.752 -1.483 -2.195 1.00 97.19 186 GLN A C 1
ATOM 1338 O O . GLN A 1 186 ? 1.365 -2.364 -2.812 1.00 97.19 186 GLN A O 1
ATOM 1343 N N . PRO A 1 187 ? -0.396 -1.751 -1.542 1.00 97.38 187 PRO A N 1
ATOM 1344 C CA . PRO A 1 187 ? -1.042 -3.049 -1.662 1.00 97.38 187 PRO A CA 1
ATOM 1345 C C . PRO A 1 187 ? -1.418 -3.325 -3.115 1.00 97.38 187 PRO A C 1
ATOM 1347 O O . PRO A 1 187 ? -2.086 -2.509 -3.762 1.00 97.38 187 PRO A O 1
ATOM 1350 N N . TYR A 1 188 ? -0.977 -4.471 -3.621 1.00 96.25 188 TYR A N 1
ATOM 1351 C CA . TYR A 1 188 ? -1.093 -4.790 -5.030 1.00 96.25 188 TYR A CA 1
ATOM 1352 C C . TYR A 1 188 ? -1.065 -6.281 -5.306 1.00 96.25 188 TYR A C 1
ATOM 1354 O O . TYR A 1 188 ? -0.214 -7.009 -4.794 1.00 96.25 188 TYR A O 1
ATOM 1362 N N . SER A 1 189 ? -1.955 -6.701 -6.193 1.00 94.38 189 SER A N 1
ATOM 1363 C CA . SER A 1 189 ? -2.071 -8.062 -6.671 1.00 94.38 189 SER A CA 1
ATOM 1364 C C . SER A 1 189 ? -2.405 -8.102 -8.156 1.00 94.38 189 SER A C 1
ATOM 1366 O O . SER A 1 189 ? -3.149 -7.277 -8.694 1.00 94.38 189 SER A O 1
ATOM 1368 N N . PHE A 1 190 ? -1.918 -9.150 -8.813 1.00 93.44 190 PHE A N 1
ATOM 1369 C CA . PHE A 1 190 ? -2.288 -9.480 -10.184 1.00 93.44 190 PHE A CA 1
ATOM 1370 C C . PHE A 1 190 ? -3.661 -10.157 -10.270 1.00 93.44 190 PHE A C 1
ATOM 1372 O O . PHE A 1 190 ? -4.211 -10.295 -11.364 1.00 93.44 190 PHE A O 1
ATOM 1379 N N . HIS A 1 191 ? -4.261 -10.529 -9.136 1.00 91.19 191 HIS A N 1
ATOM 1380 C CA . HIS A 1 191 ? -5.633 -11.018 -9.090 1.00 91.19 191 HIS A CA 1
ATOM 1381 C C . HIS A 1 191 ? -6.611 -9.959 -9.602 1.00 91.19 191 HIS A C 1
ATOM 1383 O O . HIS A 1 191 ? -6.491 -8.764 -9.322 1.00 91.19 191 HIS A O 1
ATOM 1389 N N . THR A 1 192 ? -7.599 -10.383 -10.386 1.00 87.94 192 THR A N 1
ATOM 1390 C CA . THR A 1 192 ? -8.678 -9.504 -10.841 1.00 87.94 192 THR A CA 1
ATOM 1391 C C . THR A 1 192 ? -9.593 -9.148 -9.675 1.00 87.94 192 THR A C 1
ATOM 1393 O O . THR A 1 192 ? -10.036 -10.037 -8.951 1.00 87.94 192 THR A O 1
ATOM 1396 N N . GLY A 1 193 ? -9.923 -7.865 -9.530 1.00 89.75 193 GLY A N 1
ATOM 1397 C CA . GLY A 1 193 ? -10.956 -7.397 -8.609 1.00 89.75 193 GLY A CA 1
ATOM 1398 C C . GLY A 1 193 ? -10.505 -7.112 -7.177 1.00 89.75 193 GLY A C 1
ATOM 1399 O O . GLY A 1 193 ? -11.330 -6.620 -6.413 1.00 89.75 193 GLY A O 1
ATOM 1400 N N . GLY A 1 194 ? -9.249 -7.362 -6.791 1.00 94.88 194 GLY A N 1
ATOM 1401 C CA . GLY A 1 194 ? -8.801 -7.054 -5.432 1.00 94.88 194 GLY A CA 1
ATOM 1402 C C . GLY A 1 194 ? -7.390 -7.505 -5.066 1.00 94.88 194 GLY A C 1
ATOM 1403 O O . GLY A 1 194 ? -6.645 -7.999 -5.909 1.00 94.88 194 GLY A O 1
ATOM 1404 N N . VAL A 1 195 ? -7.063 -7.342 -3.783 1.00 96.44 195 VAL A N 1
ATOM 1405 C CA . VAL A 1 195 ? -5.766 -7.680 -3.163 1.00 96.44 195 VAL A CA 1
ATOM 1406 C C . VAL A 1 195 ? -6.004 -8.562 -1.946 1.00 96.44 195 VAL A C 1
ATOM 1408 O O . VAL A 1 195 ? -6.934 -8.296 -1.178 1.00 96.44 195 VAL A O 1
ATOM 1411 N N . ASN A 1 196 ? -5.188 -9.600 -1.742 1.00 96.25 196 ASN A N 1
ATOM 1412 C CA . ASN A 1 196 ? -5.268 -10.376 -0.511 1.00 96.25 196 ASN A CA 1
ATOM 1413 C C . ASN A 1 196 ? -4.666 -9.596 0.663 1.00 96.25 196 ASN A C 1
ATOM 1415 O O . ASN A 1 196 ? -3.578 -9.025 0.581 1.00 96.25 196 ASN A O 1
ATOM 1419 N N . ALA A 1 197 ? -5.370 -9.622 1.787 1.00 97.81 197 ALA A N 1
ATOM 1420 C CA . ALA A 1 197 ? -4.921 -9.046 3.042 1.00 97.81 197 ALA A CA 1
ATOM 1421 C C . ALA A 1 197 ? -5.055 -10.075 4.164 1.00 97.81 197 ALA A C 1
ATOM 1423 O O . ALA A 1 197 ? -6.101 -10.717 4.307 1.00 97.81 197 ALA A O 1
ATOM 1424 N N . LEU A 1 198 ? -4.000 -10.211 4.964 1.00 98.00 198 LEU A N 1
ATOM 1425 C CA . LEU A 1 198 ? -3.996 -10.983 6.202 1.00 98.00 198 LEU A CA 1
ATOM 1426 C C . LEU A 1 198 ? -4.392 -10.059 7.352 1.00 98.00 198 LEU A C 1
ATOM 1428 O O . LEU A 1 198 ? -3.779 -9.006 7.535 1.00 98.00 198 LEU A O 1
ATOM 1432 N N . PHE A 1 199 ? -5.369 -10.466 8.151 1.00 97.88 199 PHE A N 1
ATOM 1433 C CA . PHE A 1 199 ? -5.731 -9.768 9.385 1.00 97.88 199 PHE A CA 1
ATOM 1434 C C . PHE A 1 199 ? -4.975 -10.358 10.574 1.00 97.88 199 PHE A C 1
ATOM 1436 O O . PHE A 1 199 ? -4.435 -11.463 10.501 1.00 97.88 199 PHE A O 1
ATOM 1443 N N . GLY A 1 200 ? -4.944 -9.624 11.683 1.00 95.62 200 GLY A N 1
ATOM 1444 C CA . GLY A 1 200 ? -4.230 -10.033 12.894 1.00 95.62 200 GLY A CA 1
ATOM 1445 C C . GLY A 1 200 ? -4.667 -11.371 13.495 1.00 95.62 200 GLY A C 1
ATOM 1446 O O . GLY A 1 200 ? -3.877 -12.007 14.184 1.00 95.62 200 GLY A O 1
ATOM 1447 N N . ASP A 1 201 ? -5.894 -11.820 13.221 1.00 96.06 201 ASP A N 1
ATOM 1448 C CA . ASP A 1 201 ? -6.418 -13.128 13.643 1.00 96.06 201 ASP A CA 1
ATOM 1449 C C . ASP A 1 201 ? -6.021 -14.299 12.723 1.00 96.06 201 ASP A C 1
ATOM 1451 O O . ASP A 1 201 ? -6.417 -15.439 12.962 1.00 96.06 201 ASP A O 1
ATOM 1455 N N . GLY A 1 202 ? -5.236 -14.038 11.675 1.00 96.19 202 GLY A N 1
ATOM 1456 C CA . GLY A 1 202 ? -4.751 -15.049 10.740 1.00 96.19 202 GLY A CA 1
ATOM 1457 C C . GLY A 1 202 ? -5.672 -15.310 9.547 1.00 96.19 202 GLY A C 1
ATOM 1458 O O . GLY A 1 202 ? -5.306 -16.085 8.661 1.00 96.19 202 GLY A O 1
ATOM 1459 N N . ARG A 1 203 ? -6.848 -14.672 9.463 1.00 96.75 203 ARG A N 1
ATOM 1460 C CA . ARG A 1 203 ? -7.704 -14.827 8.280 1.00 96.75 203 ARG A CA 1
ATOM 1461 C C . ARG A 1 203 ? -7.137 -14.041 7.099 1.00 96.75 203 ARG A C 1
ATOM 1463 O O . ARG A 1 203 ? -6.645 -12.921 7.249 1.00 96.75 203 ARG A O 1
ATOM 1470 N N . VAL A 1 204 ? -7.322 -14.587 5.906 1.00 96.88 204 VAL A N 1
ATOM 1471 C CA . VAL A 1 204 ? -7.031 -13.895 4.651 1.00 96.88 204 VAL A CA 1
ATOM 1472 C C . VAL A 1 204 ? -8.345 -13.553 3.964 1.00 96.88 204 VAL A C 1
ATOM 1474 O O . VAL A 1 204 ? -9.236 -14.399 3.868 1.00 96.88 204 VAL A O 1
ATOM 1477 N N . LYS A 1 205 ? -8.485 -12.313 3.493 1.00 96.06 205 LYS A N 1
ATOM 1478 C CA . LYS A 1 205 ? -9.606 -11.896 2.642 1.00 96.06 205 LYS A CA 1
ATOM 1479 C C . LYS A 1 205 ? -9.089 -11.179 1.406 1.00 96.06 205 LYS A C 1
ATOM 1481 O O . LYS A 1 205 ? -8.127 -10.421 1.487 1.00 96.06 205 LYS A O 1
ATOM 1486 N N . LEU A 1 206 ? -9.791 -11.371 0.295 1.00 96.62 206 LEU A N 1
ATOM 1487 C CA . LEU A 1 206 ? -9.649 -10.518 -0.875 1.00 96.62 206 LEU A CA 1
ATOM 1488 C C . LEU A 1 206 ? -10.420 -9.215 -0.619 1.00 96.62 206 LEU A C 1
ATOM 1490 O O . LEU A 1 206 ? -11.641 -9.242 -0.448 1.00 96.62 206 LEU A O 1
ATOM 1494 N N . ILE A 1 207 ? -9.718 -8.086 -0.578 1.00 97.88 207 ILE A N 1
ATOM 1495 C CA . ILE A 1 207 ? -10.323 -6.754 -0.482 1.00 97.88 207 ILE A CA 1
ATOM 1496 C C . ILE A 1 207 ? -10.555 -6.237 -1.897 1.00 97.88 207 ILE A C 1
ATOM 1498 O O . ILE A 1 207 ? -9.629 -6.217 -2.707 1.00 97.88 207 ILE A O 1
ATOM 1502 N N . ASN A 1 208 ? -11.794 -5.840 -2.190 1.00 97.75 208 ASN A N 1
ATOM 1503 C CA . ASN A 1 208 ? -12.195 -5.407 -3.523 1.00 97.75 208 ASN A CA 1
ATOM 1504 C C . ASN A 1 208 ? -11.508 -4.080 -3.901 1.00 97.75 208 ASN A C 1
ATOM 1506 O O . ASN A 1 208 ? -11.449 -3.153 -3.096 1.00 97.75 208 ASN A O 1
ATOM 1510 N N . GLU A 1 209 ? -11.000 -3.972 -5.129 1.00 96.38 209 GLU A N 1
ATOM 1511 C CA . GLU A 1 209 ? -10.288 -2.769 -5.593 1.00 96.38 209 GLU A CA 1
ATOM 1512 C C . GLU A 1 209 ? -11.182 -1.533 -5.805 1.00 96.38 209 GLU A C 1
ATOM 1514 O O . GLU A 1 209 ? -10.678 -0.413 -5.892 1.00 96.38 209 GLU A O 1
ATOM 1519 N N . GLU A 1 210 ? -12.501 -1.729 -5.840 1.00 96.69 210 GLU A N 1
ATOM 1520 C CA . GLU A 1 210 ? -13.531 -0.685 -5.871 1.00 96.69 210 GLU A CA 1
ATOM 1521 C C . GLU A 1 210 ? -14.079 -0.350 -4.469 1.00 96.69 210 GLU A C 1
ATOM 1523 O O . GLU A 1 210 ? -14.958 0.503 -4.334 1.00 96.69 210 GLU A O 1
ATOM 1528 N N . THR A 1 211 ? -13.591 -1.001 -3.401 1.00 97.94 211 THR A N 1
ATOM 1529 C CA . THR A 1 211 ? -13.925 -0.589 -2.030 1.00 97.94 211 THR A CA 1
ATOM 1530 C C . THR A 1 211 ? -13.458 0.857 -1.814 1.00 97.94 211 THR A C 1
ATOM 1532 O O . THR A 1 211 ? -12.293 1.156 -2.090 1.00 97.94 211 THR A O 1
ATOM 1535 N N . PRO A 1 212 ? -14.318 1.763 -1.300 1.00 97.44 212 PRO A N 1
ATOM 1536 C CA . PRO A 1 212 ? -13.922 3.145 -1.055 1.00 97.44 212 PRO A CA 1
ATOM 1537 C C . PRO A 1 212 ? -12.666 3.213 -0.188 1.00 97.44 212 PRO A C 1
ATOM 1539 O O . PRO A 1 212 ? -12.593 2.551 0.850 1.00 97.44 212 PRO A O 1
ATOM 1542 N N . ILE A 1 213 ? -11.687 4.033 -0.582 1.00 97.88 213 ILE A N 1
ATOM 1543 C CA . ILE A 1 213 ? -10.375 4.043 0.081 1.00 97.88 213 ILE A CA 1
ATOM 1544 C C . ILE A 1 213 ? -10.462 4.369 1.579 1.00 97.88 213 ILE A C 1
ATOM 1546 O O . ILE A 1 213 ? -9.659 3.864 2.354 1.00 97.88 213 ILE A O 1
ATOM 1550 N N . ALA A 1 214 ? -11.459 5.150 2.007 1.00 97.06 214 ALA A N 1
ATOM 1551 C CA . ALA A 1 214 ? -11.692 5.441 3.421 1.00 97.06 214 ALA A CA 1
ATOM 1552 C C . ALA A 1 214 ? -12.040 4.179 4.230 1.00 97.06 214 ALA A C 1
ATOM 1554 O O . ALA A 1 214 ? -11.555 4.011 5.345 1.00 97.06 214 ALA A O 1
ATOM 1555 N N . ILE A 1 215 ? -12.801 3.248 3.644 1.00 96.19 215 ILE A N 1
ATOM 1556 C CA . ILE A 1 215 ? -13.103 1.951 4.263 1.00 96.19 215 ILE A CA 1
ATOM 1557 C C . ILE A 1 215 ? -11.845 1.083 4.311 1.00 96.19 215 ILE A C 1
ATOM 1559 O O . ILE A 1 215 ? -11.572 0.456 5.329 1.00 96.19 215 ILE A O 1
ATOM 1563 N N . VAL A 1 216 ? -11.035 1.078 3.248 1.00 97.81 216 VAL A N 1
ATOM 1564 C CA . VAL A 1 216 ? -9.749 0.358 3.258 1.00 97.81 216 VAL A CA 1
ATOM 1565 C C . VAL A 1 216 ? -8.818 0.925 4.334 1.00 97.81 216 VAL A C 1
ATOM 1567 O O . VAL A 1 216 ? -8.180 0.161 5.051 1.00 97.81 216 VAL A O 1
ATOM 1570 N N . ALA A 1 217 ? -8.769 2.248 4.494 1.00 97.50 217 ALA A N 1
ATOM 1571 C CA . ALA A 1 217 ? -7.983 2.904 5.531 1.00 97.50 217 ALA A CA 1
ATOM 1572 C C . ALA A 1 217 ? -8.476 2.569 6.946 1.00 97.50 217 ALA A C 1
ATOM 1574 O O . ALA A 1 217 ? -7.646 2.335 7.824 1.00 97.50 217 ALA A O 1
ATOM 1575 N N . ALA A 1 218 ? -9.793 2.465 7.154 1.00 95.62 218 ALA A N 1
ATOM 1576 C CA . ALA A 1 218 ? -10.372 2.014 8.420 1.00 95.62 218 ALA A CA 1
ATOM 1577 C C . ALA A 1 218 ? -9.909 0.594 8.793 1.00 95.62 218 ALA A C 1
ATOM 1579 O O . ALA A 1 218 ? -9.560 0.354 9.940 1.00 95.62 218 ALA A O 1
ATOM 1580 N N . LEU A 1 219 ? -9.784 -0.310 7.811 1.00 96.06 219 LEU A N 1
ATOM 1581 C CA . LEU A 1 219 ? -9.221 -1.650 8.030 1.00 96.06 219 LEU A CA 1
ATOM 1582 C C . LEU A 1 219 ? -7.709 -1.639 8.327 1.00 96.06 219 LEU A C 1
ATOM 1584 O O . LEU A 1 219 ? -7.171 -2.646 8.775 1.00 96.06 219 LEU A O 1
ATOM 1588 N N . VAL A 1 220 ? -6.987 -0.555 8.031 1.00 97.31 220 VAL A N 1
ATOM 1589 C CA . VAL A 1 220 ? -5.529 -0.463 8.232 1.00 97.31 220 VAL A CA 1
ATOM 1590 C C . VAL A 1 220 ? -5.165 0.149 9.573 1.00 97.31 220 VAL A C 1
ATOM 1592 O O . VAL A 1 220 ? -4.202 -0.305 10.195 1.00 97.31 220 VAL A O 1
ATOM 1595 N N . THR A 1 221 ? -5.880 1.191 10.001 1.00 95.69 221 THR A N 1
ATOM 1596 C CA . THR A 1 221 ? -5.588 1.843 11.278 1.00 95.69 221 THR A CA 1
ATOM 1597 C C . THR A 1 221 ? -5.910 0.900 12.436 1.00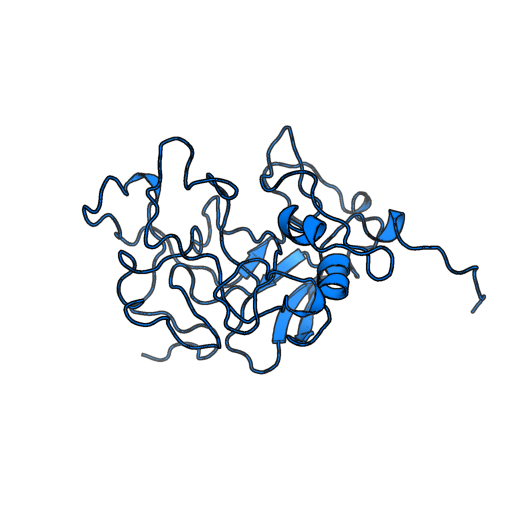 95.69 221 THR A C 1
ATOM 1599 O O . THR A 1 221 ? -7.011 0.372 12.550 1.00 95.69 221 THR A O 1
ATOM 1602 N N . ARG A 1 222 ? -4.961 0.709 13.354 1.00 93.69 222 ARG A N 1
ATOM 1603 C CA . ARG A 1 222 ? -5.230 0.028 14.627 1.00 93.69 222 ARG A CA 1
ATOM 1604 C C . ARG A 1 222 ? -6.068 0.890 15.574 1.00 93.69 222 ARG A C 1
ATOM 1606 O O . ARG A 1 222 ? -6.673 0.367 16.503 1.00 93.69 222 ARG A O 1
ATOM 1613 N N . ASN A 1 223 ? -6.098 2.204 15.345 1.00 90.06 223 ASN A N 1
ATOM 1614 C CA . ASN A 1 223 ? -6.763 3.175 16.213 1.00 90.06 223 ASN A CA 1
ATOM 1615 C C . ASN A 1 223 ? -8.270 3.317 15.904 1.00 90.06 223 ASN A C 1
ATOM 1617 O O . ASN A 1 223 ? -8.952 4.071 16.600 1.00 90.06 223 ASN A O 1
ATOM 1621 N N . GLY A 1 224 ? -8.799 2.600 14.900 1.00 76.62 224 GLY A N 1
ATOM 1622 C CA . GLY A 1 224 ? -10.180 2.727 14.411 1.00 76.62 224 GLY A CA 1
ATOM 1623 C C . GLY A 1 224 ? -11.242 2.681 15.514 1.00 76.62 224 GLY A C 1
ATOM 1624 O O . GLY A 1 224 ? -12.043 3.606 15.627 1.00 76.62 224 GLY A O 1
ATOM 1625 N N . GLY A 1 225 ? -11.161 1.702 16.420 1.00 68.69 225 GLY A N 1
ATOM 1626 C CA . GLY A 1 225 ? -12.126 1.512 17.512 1.00 68.69 225 GLY A CA 1
ATOM 1627 C C . GLY A 1 225 ? -12.219 2.660 18.532 1.00 68.69 225 GLY A C 1
ATOM 1628 O O . GLY A 1 225 ? -13.128 2.671 19.360 1.00 68.69 225 GLY A O 1
ATOM 1629 N N . GLN A 1 226 ? -11.306 3.641 18.499 1.00 63.94 226 GLN A N 1
ATOM 1630 C CA . GLN A 1 226 ? -11.403 4.866 19.309 1.00 63.94 226 GLN A CA 1
ATOM 1631 C C . GLN A 1 226 ? -12.136 6.012 18.594 1.00 63.94 226 GLN A C 1
ATOM 1633 O O . GLN A 1 226 ? -12.583 6.949 19.253 1.00 63.94 226 GLN A O 1
ATOM 1638 N N . ASN A 1 227 ? -12.263 5.934 17.268 1.00 57.88 227 ASN A N 1
ATOM 1639 C CA . ASN A 1 227 ? -12.785 6.990 16.400 1.00 57.88 227 ASN A CA 1
ATOM 1640 C C . ASN A 1 227 ? -14.162 6.654 15.802 1.00 57.88 227 ASN A C 1
ATOM 1642 O O . ASN A 1 227 ? -14.808 7.527 15.219 1.00 57.88 227 ASN A O 1
ATOM 1646 N N . GLU A 1 228 ? -14.637 5.415 15.952 1.00 53.12 228 GLU A N 1
ATOM 1647 C CA . GLU A 1 228 ? -15.988 5.034 15.552 1.00 53.12 228 GLU A CA 1
ATOM 1648 C C . GLU A 1 228 ? -17.032 5.674 16.476 1.00 53.12 228 GLU A C 1
ATOM 1650 O O . GLU A 1 228 ? -16.987 5.553 17.705 1.00 53.12 228 GLU A O 1
ATOM 1655 N N . VAL A 1 229 ? -18.017 6.357 15.882 1.00 44.25 229 VAL A N 1
ATOM 1656 C CA . VAL A 1 229 ? -19.207 6.786 16.619 1.00 44.25 229 VAL A CA 1
ATOM 1657 C C . VAL A 1 229 ? -19.895 5.520 17.107 1.00 44.25 229 VAL A C 1
ATOM 1659 O O . VAL A 1 229 ? -20.460 4.779 16.304 1.00 44.25 229 VAL A O 1
ATOM 1662 N N . LYS A 1 230 ? -19.866 5.276 18.422 1.00 39.66 230 LYS A N 1
ATOM 1663 C CA . LYS A 1 230 ? -20.674 4.227 19.046 1.00 39.66 230 LYS A CA 1
ATOM 1664 C C . LYS A 1 230 ? -22.137 4.525 18.739 1.00 39.66 230 LYS A C 1
ATOM 1666 O O . LYS A 1 230 ? -22.764 5.349 19.405 1.00 39.66 230 LYS A O 1
ATOM 1671 N N . THR A 1 231 ? -22.676 3.902 17.696 1.00 41.09 231 THR A N 1
ATOM 1672 C CA . THR A 1 231 ? -24.125 3.867 17.514 1.00 41.09 231 THR A CA 1
ATOM 1673 C C . THR A 1 231 ? -24.675 3.150 18.742 1.00 41.09 231 THR A C 1
ATOM 1675 O O . THR A 1 231 ? -24.147 2.109 19.131 1.00 41.09 231 THR A O 1
ATOM 1678 N N . GLY A 1 232 ? -25.608 3.796 19.446 1.00 34.34 232 GLY A N 1
ATOM 1679 C CA . GLY A 1 232 ? -26.113 3.307 20.726 1.00 34.34 232 GLY A CA 1
ATOM 1680 C C . GLY A 1 232 ? -26.500 1.834 20.631 1.00 34.34 232 GLY A C 1
ATOM 1681 O O . GLY A 1 232 ? -27.117 1.419 19.653 1.00 34.34 232 GLY A O 1
ATOM 1682 N N . GLU A 1 233 ? -26.086 1.065 21.633 1.00 42.81 233 GLU A N 1
ATOM 1683 C CA . GLU A 1 233 ? -26.306 -0.373 21.735 1.00 42.81 233 GLU A CA 1
ATOM 1684 C C . GLU A 1 233 ? -27.771 -0.736 21.448 1.00 42.81 233 GLU A C 1
ATOM 1686 O O . GLU A 1 233 ? -28.673 -0.448 22.234 1.00 42.81 233 GLU A O 1
ATOM 1691 N N . GLY A 1 234 ? -28.005 -1.394 20.314 1.00 39.41 234 GLY A N 1
ATOM 1692 C CA . GLY A 1 234 ? -29.144 -2.282 20.141 1.00 39.41 234 GLY A CA 1
ATOM 1693 C C . GLY A 1 234 ? -28.715 -3.658 20.624 1.00 39.41 234 GLY A C 1
ATOM 1694 O O . GLY A 1 234 ? -27.903 -4.309 19.971 1.00 39.41 234 GLY A O 1
ATOM 1695 N N . SER A 1 235 ? -29.215 -4.064 21.788 1.00 34.44 235 SER A N 1
ATOM 1696 C CA . SER A 1 235 ? -29.023 -5.400 22.346 1.00 34.44 235 SER A CA 1
ATOM 1697 C C . SER A 1 235 ? -29.428 -6.477 21.330 1.00 34.44 235 SER A C 1
ATOM 1699 O O . SER A 1 235 ? -30.548 -6.442 20.818 1.00 34.44 235 SER A O 1
ATOM 1701 N N . TYR A 1 236 ? -28.539 -7.440 21.093 1.00 38.28 236 TYR A N 1
ATOM 1702 C CA . TYR A 1 236 ? -28.896 -8.802 20.692 1.00 38.28 236 TYR A CA 1
ATOM 1703 C C . TYR A 1 236 ? -28.482 -9.748 21.814 1.00 38.28 236 TYR A C 1
ATOM 1705 O O . TYR A 1 236 ? -27.385 -9.525 22.378 1.00 38.28 236 TYR A O 1
#

Sequence (236 aa):
TYECPSAPKHNYTQDHNPDAFVGGTTAWTGIVATGDYAGSLGVSPALGVLSTPASPIDVSTSAVSGGAVTTNGFLPKNSKLTLSDIPDGVSNTVAVWESGSRPFVYRGRSLVSGGDNLTNHHTNGGGWVRPASDILLAGSSKDGTLIPATTQAATFLNRTNGYDHANETYSGTGFPAPYGTEGSSQPYSFHTGGVNALFGDGRVKLINEETPIAIVAALVTRNGGQNEVKTGEGSY

Radius of gyration: 17.4 Å; Cα contacts (8 Å, |Δi|>4): 605; chains: 1; bounding box: 55×37×44 Å